Protein AF-A0AAD3DY69-F1 (afdb_monomer_lite)

Structure (mmCIF, N/CA/C/O backbone):
data_AF-A0AAD3DY69-F1
#
_entry.id   AF-A0AAD3DY69-F1
#
loop_
_atom_site.group_PDB
_atom_site.id
_atom_site.type_symbol
_atom_site.label_atom_id
_atom_site.label_alt_id
_atom_site.label_comp_id
_atom_site.label_asym_id
_atom_site.label_entity_id
_atom_site.label_seq_id
_atom_site.pdbx_PDB_ins_code
_atom_site.Cartn_x
_atom_site.Cartn_y
_atom_site.Cartn_z
_atom_site.occupancy
_atom_site.B_iso_or_equiv
_atom_site.auth_seq_id
_atom_site.auth_comp_id
_atom_site.auth_asym_id
_atom_site.auth_atom_id
_atom_site.pdbx_PDB_model_num
ATOM 1 N N . MET A 1 1 ? -30.593 -84.260 18.464 1.00 35.81 1 MET A N 1
ATOM 2 C CA . MET A 1 1 ? -29.288 -84.960 18.466 1.00 35.81 1 MET A CA 1
ATOM 3 C C . MET A 1 1 ? -28.330 -84.062 17.699 1.00 35.81 1 MET A C 1
ATOM 5 O O . MET A 1 1 ? -28.598 -83.814 16.538 1.00 35.81 1 MET A O 1
ATOM 9 N N . GLY A 1 2 ? -27.498 -83.266 18.375 1.00 33.53 2 GLY A N 1
ATOM 10 C CA . GLY A 1 2 ? -26.119 -83.643 18.728 1.00 33.53 2 GLY A CA 1
ATOM 11 C C . GLY A 1 2 ? -25.222 -83.465 17.492 1.00 33.53 2 GLY A C 1
ATOM 12 O O . GLY A 1 2 ? -25.506 -84.066 16.474 1.00 33.53 2 GLY A O 1
ATOM 13 N N . GLY A 1 3 ? -24.168 -82.663 17.446 1.00 29.53 3 GLY A N 1
ATOM 14 C CA . GLY A 1 3 ? -23.486 -81.840 18.426 1.00 29.53 3 GLY A CA 1
ATOM 15 C C . GLY A 1 3 ? -22.345 -81.088 17.722 1.00 29.53 3 GLY A C 1
ATOM 16 O O . GLY A 1 3 ? -22.053 -81.321 16.550 1.00 29.53 3 GLY A O 1
ATOM 17 N N . LEU A 1 4 ? -21.743 -80.177 18.481 1.00 25.83 4 LEU A N 1
ATOM 18 C CA . LEU A 1 4 ? -20.510 -79.423 18.249 1.00 25.83 4 LEU A CA 1
ATOM 19 C C . LEU A 1 4 ? -19.449 -80.086 17.342 1.00 25.83 4 LEU A C 1
ATOM 21 O O . LEU A 1 4 ? -19.020 -81.210 17.601 1.00 25.83 4 LEU A O 1
ATOM 25 N N . ARG A 1 5 ? -18.859 -79.279 16.449 1.00 30.98 5 ARG A N 1
ATOM 26 C CA . ARG A 1 5 ? -17.399 -79.221 16.257 1.00 30.98 5 ARG A CA 1
ATOM 27 C C . ARG A 1 5 ? -16.948 -77.760 16.193 1.00 30.98 5 ARG A C 1
ATOM 29 O O . ARG A 1 5 ? -17.244 -77.046 15.244 1.00 30.98 5 ARG A O 1
ATOM 36 N N . VAL A 1 6 ? -16.259 -77.342 17.251 1.00 27.34 6 VAL A N 1
ATOM 37 C CA . VAL A 1 6 ? -15.390 -76.160 17.319 1.00 27.34 6 VAL A CA 1
ATOM 38 C C . VAL A 1 6 ? -13.970 -76.607 16.958 1.00 27.34 6 VAL A C 1
ATOM 40 O O . VAL A 1 6 ? -13.622 -77.743 17.268 1.00 27.34 6 VAL A O 1
ATOM 43 N N . LEU A 1 7 ? -13.199 -75.707 16.335 1.00 25.38 7 LEU A N 1
ATOM 44 C CA . LEU A 1 7 ? -11.735 -75.479 16.370 1.00 25.38 7 LEU A CA 1
ATOM 45 C C . LEU A 1 7 ? -11.281 -75.056 14.956 1.00 25.38 7 LEU A C 1
ATOM 47 O O . LEU A 1 7 ? -11.525 -75.779 14.003 1.00 25.38 7 LEU A O 1
ATOM 51 N N . GLY A 1 8 ? -10.620 -73.926 14.723 1.00 25.73 8 GLY A N 1
ATOM 52 C CA . GLY A 1 8 ? -10.089 -72.931 15.639 1.00 25.73 8 GLY A CA 1
ATOM 53 C C . GLY A 1 8 ? -9.558 -71.712 14.874 1.00 25.73 8 GLY A C 1
ATOM 54 O O . GLY A 1 8 ? -9.221 -71.790 13.697 1.00 25.73 8 GLY A O 1
ATOM 55 N N . LEU A 1 9 ? -9.566 -70.600 15.607 1.00 24.78 9 LEU A N 1
ATOM 56 C CA . LEU A 1 9 ? -8.902 -69.311 15.418 1.00 24.78 9 LEU A CA 1
ATOM 57 C C . LEU A 1 9 ? -7.763 -69.225 14.385 1.00 24.78 9 LEU A C 1
ATOM 59 O O . LEU A 1 9 ? -6.792 -69.967 14.467 1.00 24.78 9 LEU A O 1
ATOM 63 N N . LEU A 1 10 ? -7.770 -68.134 13.613 1.00 28.38 10 LEU A N 1
ATOM 64 C CA . LEU A 1 10 ? -6.838 -67.028 13.865 1.00 28.38 10 LEU A CA 1
ATOM 65 C C . LEU A 1 10 ? -7.451 -65.706 13.390 1.00 28.38 10 LEU A C 1
ATOM 67 O O . LEU A 1 10 ? -7.751 -65.502 12.217 1.00 28.38 10 LEU A O 1
ATOM 71 N N . ALA A 1 11 ? -7.689 -64.839 14.368 1.00 27.69 11 ALA A N 1
ATOM 72 C CA . ALA A 1 11 ? -8.186 -63.490 14.204 1.00 27.69 11 ALA A CA 1
ATOM 73 C C . ALA A 1 11 ? -7.069 -62.574 13.690 1.00 27.69 11 ALA A C 1
ATOM 75 O O . ALA A 1 11 ? -5.993 -62.528 14.279 1.00 27.69 11 ALA A O 1
ATOM 76 N N . PHE A 1 12 ? -7.362 -61.779 12.664 1.00 32.38 12 PHE A N 1
ATOM 77 C CA . PHE A 1 12 ? -6.738 -60.471 12.491 1.00 32.38 12 PHE A CA 1
ATOM 78 C C . PHE A 1 12 ? -7.841 -59.431 12.646 1.00 32.38 12 PHE A C 1
ATOM 80 O O . PHE A 1 12 ? -8.596 -59.141 11.720 1.00 32.38 12 PHE A O 1
ATOM 87 N N . ALA A 1 13 ? -7.971 -58.913 13.866 1.00 33.91 13 ALA A N 1
ATOM 88 C CA . ALA A 1 13 ? -8.727 -57.703 14.120 1.00 33.91 13 ALA A CA 1
ATOM 89 C C . ALA A 1 13 ? -7.961 -56.547 13.467 1.00 33.91 13 ALA A C 1
ATOM 91 O O . ALA A 1 13 ? -6.988 -56.038 14.021 1.00 33.91 13 ALA A O 1
ATOM 92 N N . VAL A 1 14 ? -8.372 -56.157 12.262 1.00 39.88 14 VAL A N 1
ATOM 93 C CA . VAL A 1 14 ? -7.983 -54.868 11.697 1.00 39.88 14 VAL A CA 1
ATOM 94 C C . VAL A 1 14 ? -8.720 -53.820 12.518 1.00 39.88 14 VAL A C 1
ATOM 96 O O . VAL A 1 14 ? -9.924 -53.618 12.368 1.00 39.88 14 VAL A O 1
ATOM 99 N N . CYS A 1 15 ? -7.995 -53.211 13.453 1.00 33.62 15 CYS A N 1
ATOM 100 C CA . CYS A 1 15 ? -8.453 -52.044 14.183 1.00 33.62 15 CYS A CA 1
ATOM 101 C C . CYS A 1 15 ? -8.594 -50.907 13.164 1.00 33.62 15 CYS A C 1
ATOM 103 O O . CYS A 1 15 ? -7.620 -50.246 12.807 1.00 33.62 15 CYS A O 1
ATOM 105 N N . LEU A 1 16 ? -9.807 -50.731 12.637 1.00 39.56 16 LEU A N 1
ATOM 106 C CA . LEU A 1 16 ? -10.218 -49.534 11.915 1.00 39.56 16 LEU A CA 1
ATOM 107 C C . LEU A 1 16 ? -10.254 -48.383 12.926 1.00 39.56 16 LEU A C 1
ATOM 109 O O . LEU A 1 16 ? -11.315 -47.980 13.397 1.00 39.56 16 LEU A O 1
ATOM 113 N N . CYS A 1 17 ? -9.081 -47.860 13.283 1.00 36.62 17 CYS A N 1
ATOM 114 C CA . CYS A 1 17 ? -8.983 -46.522 13.836 1.00 36.62 17 CYS A CA 1
ATOM 115 C C . CYS A 1 17 ? -9.450 -45.579 12.728 1.00 36.62 17 CYS A C 1
ATOM 117 O O . CYS A 1 17 ? -8.693 -45.257 11.813 1.00 36.62 17 CYS A O 1
ATOM 119 N N . GLN A 1 18 ? -10.724 -45.191 12.777 1.00 45.25 18 GLN A N 1
ATOM 120 C CA . GLN A 1 18 ? -11.218 -44.045 12.035 1.00 45.25 18 GLN A CA 1
ATOM 121 C C . GLN A 1 18 ? -10.425 -42.837 12.523 1.00 45.25 18 GLN A C 1
ATOM 123 O O . GLN A 1 18 ? -10.727 -42.263 13.565 1.00 45.25 18 GLN A O 1
ATOM 128 N N . VAL A 1 19 ? -9.358 -42.496 11.804 1.00 45.25 19 VAL A N 1
ATOM 129 C CA . VAL A 1 19 ? -8.735 -41.187 11.931 1.00 45.25 19 VAL A CA 1
ATOM 130 C C . VAL A 1 19 ? -9.788 -40.217 11.403 1.00 45.25 19 VAL A C 1
ATOM 132 O O . VAL A 1 19 ? -10.143 -40.320 10.225 1.00 45.25 19 VAL A O 1
ATOM 135 N N . PRO A 1 20 ? -10.358 -39.326 12.233 1.00 46.31 20 PRO A N 1
ATOM 136 C CA . PRO A 1 20 ? -11.164 -38.251 11.698 1.00 46.31 20 PRO A CA 1
ATOM 137 C C . PRO A 1 20 ? -10.237 -37.448 10.790 1.00 46.31 20 PRO A C 1
ATOM 139 O O . PRO A 1 20 ? -9.282 -36.824 11.252 1.00 46.31 20 PRO A O 1
ATOM 142 N N . VAL A 1 21 ? -10.484 -37.513 9.483 1.00 45.94 21 VAL A N 1
ATOM 143 C CA . VAL A 1 21 ? -9.937 -36.536 8.552 1.00 45.94 21 VAL A CA 1
ATOM 144 C C . VAL A 1 21 ? -10.544 -35.217 9.001 1.00 45.94 21 VAL A C 1
ATOM 146 O O . VAL A 1 21 ? -11.714 -34.939 8.743 1.00 45.94 21 VAL A O 1
ATOM 149 N N . LEU A 1 22 ? -9.775 -34.445 9.767 1.00 41.28 22 LEU A N 1
ATOM 150 C CA . LEU A 1 22 ? -10.049 -33.041 9.999 1.00 41.28 22 LEU A CA 1
ATOM 151 C C . LEU A 1 22 ? -9.969 -32.378 8.628 1.00 41.28 22 LEU A C 1
ATOM 153 O O . LEU A 1 22 ? -8.905 -31.966 8.180 1.00 41.28 22 LEU A O 1
ATOM 157 N N . THR A 1 23 ? -11.100 -32.308 7.935 1.00 41.16 23 THR A N 1
ATOM 158 C CA . THR A 1 23 ? -11.302 -31.304 6.904 1.00 41.16 23 THR A CA 1
ATOM 159 C C . THR A 1 23 ? -11.299 -29.971 7.634 1.00 41.16 23 THR A C 1
ATOM 161 O O . THR A 1 23 ? -12.333 -29.509 8.117 1.00 41.16 23 THR A O 1
ATOM 164 N N . THR A 1 24 ? -10.120 -29.376 7.787 1.00 41.22 24 THR A N 1
ATOM 165 C CA . THR A 1 24 ? -9.999 -27.948 8.033 1.00 41.22 24 THR A CA 1
ATOM 166 C C . THR A 1 24 ? -10.660 -27.268 6.845 1.00 41.22 24 THR A C 1
ATOM 168 O O . THR A 1 24 ? -10.067 -27.109 5.782 1.00 41.22 24 THR A O 1
ATOM 171 N N . THR A 1 25 ? -11.928 -26.892 6.994 1.00 46.12 25 THR A N 1
ATOM 172 C CA . THR A 1 25 ? -12.506 -25.837 6.171 1.00 46.12 25 THR A CA 1
ATOM 173 C C . THR A 1 25 ? -11.675 -24.603 6.476 1.00 46.12 25 THR A C 1
ATOM 175 O O . THR A 1 25 ? -11.898 -23.946 7.493 1.00 46.12 25 THR A O 1
ATOM 178 N N . ALA A 1 26 ? -10.640 -24.357 5.671 1.00 59.53 26 ALA A N 1
ATOM 179 C CA . ALA A 1 26 ? -9.880 -23.127 5.745 1.00 59.53 26 ALA A CA 1
ATOM 180 C C . ALA A 1 26 ? -10.898 -21.999 5.582 1.00 59.53 26 ALA A C 1
ATOM 182 O O . ALA A 1 26 ? -11.530 -21.866 4.533 1.00 59.53 26 ALA A O 1
ATOM 183 N N . SER A 1 27 ? -11.149 -21.266 6.668 1.00 69.06 27 SER A N 1
ATOM 184 C CA . SER A 1 27 ? -12.003 -20.089 6.609 1.00 69.06 27 SER A CA 1
ATOM 185 C C . SER A 1 27 ? -11.403 -19.157 5.567 1.00 69.06 27 SER A C 1
ATOM 187 O O . SER A 1 27 ? -10.198 -18.902 5.603 1.00 69.06 27 SER A O 1
ATOM 189 N N . ALA A 1 28 ? -12.236 -18.670 4.648 1.00 79.50 28 ALA A N 1
ATOM 190 C CA . ALA A 1 28 ? -11.843 -17.683 3.654 1.00 79.50 28 ALA A CA 1
ATOM 191 C C . ALA A 1 28 ? -11.013 -16.566 4.318 1.00 79.50 28 ALA A C 1
ATOM 193 O O . ALA A 1 28 ? -11.466 -16.033 5.342 1.00 79.50 28 ALA A O 1
ATOM 194 N N . PRO A 1 29 ? -9.830 -16.206 3.779 1.00 85.88 29 PRO A N 1
ATOM 195 C CA . PRO A 1 29 ? -8.990 -15.179 4.376 1.00 85.88 29 PRO A CA 1
ATOM 196 C C . PRO A 1 29 ? -9.778 -13.881 4.551 1.00 85.88 29 PRO A C 1
ATOM 198 O O . PRO A 1 29 ? -10.462 -13.422 3.629 1.00 85.88 29 PRO A O 1
ATOM 201 N N . LYS A 1 30 ? -9.706 -13.304 5.752 1.00 90.50 30 LYS A N 1
ATOM 202 C CA 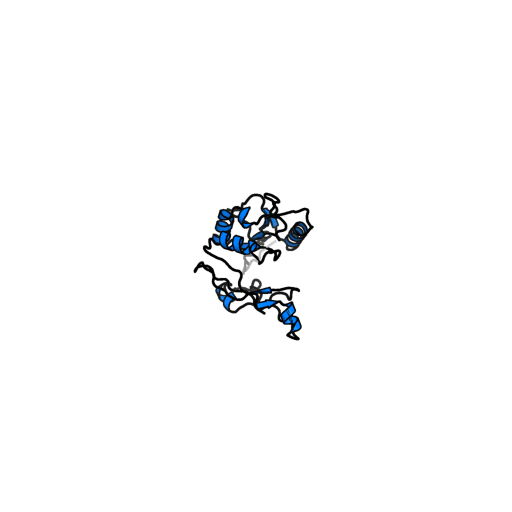. LYS A 1 30 ? -10.367 -12.038 6.064 1.00 90.50 30 LYS A CA 1
ATOM 203 C C . LYS A 1 30 ? -9.477 -10.895 5.607 1.00 90.50 30 LYS A C 1
ATOM 205 O O . LYS A 1 30 ? -8.327 -10.800 6.023 1.00 90.50 30 LYS A O 1
ATOM 210 N N . VAL A 1 31 ? -10.020 -10.002 4.799 1.00 92.75 31 VAL A N 1
ATOM 211 C CA . VAL A 1 31 ? -9.316 -8.825 4.293 1.00 92.75 31 VAL A CA 1
ATOM 212 C C . VAL A 1 31 ? -10.111 -7.587 4.662 1.00 92.75 31 VAL A C 1
ATOM 214 O O . VAL A 1 31 ? -11.337 -7.568 4.569 1.00 92.75 31 VAL A O 1
ATOM 217 N N . ALA A 1 32 ? -9.418 -6.552 5.112 1.00 93.31 32 ALA A N 1
ATOM 218 C CA . ALA A 1 32 ? -10.021 -5.261 5.376 1.00 93.31 32 ALA A CA 1
ATOM 219 C C . ALA A 1 32 ? -9.867 -4.368 4.144 1.00 93.31 32 ALA A C 1
ATOM 221 O O . ALA A 1 32 ? -8.757 -4.209 3.648 1.00 93.31 32 ALA A O 1
ATOM 222 N N . LEU A 1 33 ? -10.957 -3.778 3.656 1.00 92.69 33 LEU A N 1
ATOM 223 C CA . LEU A 1 33 ? -10.930 -2.794 2.573 1.00 92.69 33 LEU A CA 1
ATOM 224 C C . LEU A 1 33 ? -11.301 -1.427 3.141 1.00 92.69 33 LEU A C 1
ATOM 226 O O . LEU A 1 33 ? -12.382 -1.273 3.712 1.00 92.69 33 LEU A O 1
ATOM 230 N N . TYR A 1 34 ? -10.423 -0.437 2.985 1.00 89.88 34 TYR A N 1
ATOM 231 C CA . TYR A 1 34 ? -10.740 0.933 3.377 1.00 89.88 34 TYR A CA 1
ATOM 232 C C . TYR A 1 34 ? -11.914 1.464 2.547 1.00 89.88 34 TYR A C 1
ATOM 234 O O . TYR A 1 34 ? -11.904 1.398 1.316 1.00 89.88 34 TYR A O 1
ATOM 242 N N . SER A 1 35 ? -12.942 1.978 3.221 1.00 88.44 35 SER A N 1
ATOM 243 C CA . SER A 1 35 ? -14.208 2.367 2.584 1.00 88.44 35 SER A CA 1
ATOM 244 C C . SER A 1 35 ? -14.837 3.618 3.199 1.00 88.44 35 SER A C 1
ATOM 246 O O . SER A 1 35 ? -16.052 3.783 3.144 1.00 88.44 35 SER A O 1
ATOM 248 N N . SER A 1 36 ? -14.038 4.475 3.836 1.00 85.94 36 SER A N 1
ATOM 249 C CA . SER A 1 36 ? -14.535 5.698 4.467 1.00 85.94 36 SER A CA 1
ATOM 250 C C . SER A 1 36 ? -14.337 6.911 3.557 1.00 85.94 36 SER A C 1
ATOM 252 O O . SER A 1 36 ? -13.226 7.195 3.122 1.00 85.94 36 SER A O 1
ATOM 254 N N . GLU A 1 37 ? -15.410 7.661 3.308 1.00 85.25 37 GLU A N 1
ATOM 255 C CA . GLU A 1 37 ? -15.360 8.983 2.655 1.00 85.25 37 GLU A CA 1
ATOM 256 C C . GLU A 1 37 ? -14.989 10.100 3.646 1.00 85.25 37 GLU A C 1
ATOM 258 O O . GLU A 1 37 ? -14.897 11.282 3.293 1.00 85.25 37 GLU A O 1
ATOM 263 N N . ALA A 1 38 ? -14.781 9.749 4.921 1.00 79.81 38 ALA A N 1
ATOM 264 C CA . ALA A 1 38 ? -14.449 10.715 5.950 1.00 79.81 38 ALA A CA 1
ATOM 265 C C . ALA A 1 38 ? -13.193 11.503 5.567 1.00 79.81 38 ALA A C 1
ATOM 267 O O . ALA A 1 38 ? -12.212 10.970 5.048 1.00 79.81 38 ALA A O 1
ATOM 268 N N . ARG A 1 39 ? -13.227 12.806 5.866 1.00 81.50 39 ARG A N 1
ATOM 269 C CA . ARG A 1 39 ? -12.113 13.732 5.616 1.00 81.50 39 ARG A CA 1
ATOM 270 C C . ARG A 1 39 ? -11.689 13.800 4.140 1.00 81.50 39 ARG A C 1
ATOM 272 O O . ARG A 1 39 ? -10.580 14.238 3.871 1.00 81.50 39 ARG A O 1
ATOM 279 N N . ASN A 1 40 ? -12.576 13.441 3.202 1.00 84.38 40 ASN A N 1
ATOM 280 C CA . ASN A 1 40 ? -12.385 13.638 1.762 1.00 84.38 40 ASN A CA 1
ATOM 281 C C . ASN A 1 40 ? -11.145 12.915 1.198 1.00 84.38 40 ASN A C 1
ATOM 283 O O . ASN A 1 40 ? -10.444 13.451 0.337 1.00 84.38 40 ASN A O 1
ATOM 287 N N . VAL A 1 41 ? -10.839 11.723 1.722 1.00 84.31 41 VAL A N 1
ATOM 288 C CA . VAL A 1 41 ? -9.775 10.851 1.187 1.00 84.31 41 VAL A CA 1
ATOM 289 C C . VAL A 1 41 ? -10.286 9.982 0.033 1.00 84.31 41 VAL A C 1
ATOM 291 O O . VAL A 1 41 ? -9.550 9.687 -0.907 1.00 84.31 41 VAL A O 1
ATOM 294 N N . LEU A 1 42 ? -11.571 9.626 0.085 1.00 86.75 42 LEU A N 1
ATOM 295 C CA . LEU A 1 42 ? -12.293 8.912 -0.954 1.00 86.75 42 LEU A CA 1
ATOM 296 C C . LEU A 1 42 ? -13.587 9.636 -1.300 1.00 86.75 42 LEU A C 1
ATOM 298 O O . LEU A 1 42 ? -14.252 10.183 -0.422 1.00 86.75 42 LEU A O 1
ATOM 302 N N . ASP A 1 43 ? -13.930 9.558 -2.576 1.00 87.56 43 ASP A N 1
ATOM 303 C CA . ASP A 1 43 ? -15.245 9.838 -3.130 1.00 87.56 43 ASP A CA 1
ATOM 304 C C . ASP A 1 43 ? -15.761 8.529 -3.745 1.00 87.56 43 ASP A C 1
ATOM 306 O O . ASP A 1 43 ? -15.309 8.095 -4.806 1.00 87.56 43 ASP A O 1
ATOM 310 N N . LEU A 1 44 ? -16.668 7.845 -3.047 1.00 86.19 44 LEU A N 1
ATOM 311 C CA . LEU A 1 44 ? -17.232 6.567 -3.490 1.00 86.19 44 LEU A CA 1
ATOM 312 C C . LEU A 1 44 ? -18.294 6.745 -4.586 1.00 86.19 44 LEU A C 1
ATOM 314 O O . LEU A 1 44 ? -18.810 5.747 -5.092 1.00 86.19 44 LEU A O 1
ATOM 318 N N . GLN A 1 45 ? -18.645 7.989 -4.924 1.00 87.44 45 GLN A N 1
ATOM 319 C CA . GLN A 1 45 ? -19.597 8.338 -5.979 1.00 87.44 45 GLN A CA 1
ATOM 320 C C . GLN A 1 45 ? -18.902 8.763 -7.279 1.00 87.44 45 GLN A C 1
ATOM 322 O O . GLN A 1 45 ? -19.546 8.779 -8.328 1.00 87.44 45 GLN A O 1
ATOM 327 N N . TRP A 1 46 ? -17.609 9.098 -7.226 1.00 86.56 46 TRP A N 1
ATOM 328 C CA . TRP A 1 46 ? -16.824 9.526 -8.386 1.00 86.56 46 TRP A CA 1
ATOM 329 C C . TRP A 1 46 ? -16.837 8.495 -9.522 1.00 86.56 46 TRP A C 1
ATOM 331 O O . TRP A 1 46 ? -17.021 8.843 -10.689 1.00 86.56 46 TRP A O 1
ATOM 341 N N . ASP A 1 47 ? -16.642 7.220 -9.185 1.00 86.31 47 ASP A N 1
ATOM 342 C CA . ASP A 1 47 ? -16.694 6.101 -10.119 1.00 86.31 47 ASP A CA 1
ATOM 343 C C . ASP A 1 47 ? -17.103 4.787 -9.428 1.00 86.31 47 ASP A C 1
ATOM 345 O O . ASP A 1 47 ? -17.409 4.737 -8.238 1.00 86.31 47 ASP A O 1
ATOM 349 N N . ASN A 1 48 ? -17.100 3.692 -10.195 1.00 88.56 48 ASN A N 1
ATOM 350 C CA . ASN A 1 48 ? -17.390 2.349 -9.686 1.00 88.56 48 ASN A CA 1
ATOM 351 C C . ASN A 1 48 ? -16.125 1.593 -9.228 1.00 88.56 48 ASN A C 1
ATOM 353 O O . ASN A 1 48 ? -16.171 0.374 -9.054 1.00 88.56 48 ASN A O 1
ATOM 357 N N . GLY A 1 49 ? -14.971 2.257 -9.107 1.00 87.94 49 GLY A N 1
ATOM 358 C CA . GLY A 1 49 ? -13.672 1.629 -8.861 1.00 87.94 49 GLY A CA 1
ATOM 359 C C . GLY A 1 49 ? -13.647 0.846 -7.552 1.00 87.94 49 GLY A C 1
ATOM 360 O O . GLY A 1 49 ? -13.319 -0.341 -7.545 1.00 87.94 49 GLY A O 1
ATOM 361 N N . HIS A 1 50 ? -14.097 1.475 -6.464 1.00 89.88 50 HIS A N 1
ATOM 362 C CA . HIS A 1 50 ? -14.189 0.841 -5.144 1.00 89.88 50 HIS A CA 1
ATOM 363 C C . HIS A 1 50 ? -15.116 -0.383 -5.142 1.00 89.88 50 HIS A C 1
ATOM 365 O O . HIS A 1 50 ? -14.737 -1.461 -4.689 1.00 89.88 50 HIS A O 1
ATOM 371 N N . GLN A 1 51 ? -16.306 -0.253 -5.732 1.00 90.88 51 GLN A N 1
ATOM 372 C CA . GLN A 1 51 ? -17.303 -1.332 -5.776 1.00 90.88 51 GLN A CA 1
ATOM 373 C C . GLN A 1 51 ? -16.852 -2.494 -6.671 1.00 90.88 51 GLN A C 1
ATOM 375 O O . GLN A 1 51 ? -17.137 -3.658 -6.385 1.00 90.88 51 GLN A O 1
ATOM 380 N N . ASN A 1 52 ? -16.148 -2.196 -7.766 1.00 92.69 52 ASN A N 1
ATOM 381 C CA . ASN A 1 52 ? -15.556 -3.217 -8.621 1.00 92.69 52 ASN A CA 1
ATOM 382 C C . ASN A 1 52 ? -14.425 -3.956 -7.897 1.00 92.69 52 ASN A C 1
ATOM 384 O O . ASN A 1 52 ? -14.348 -5.176 -8.026 1.00 92.69 52 ASN A O 1
ATOM 388 N N . LEU A 1 53 ? -13.603 -3.254 -7.110 1.00 92.06 53 LEU A N 1
ATOM 389 C CA . LEU A 1 53 ? -12.571 -3.867 -6.276 1.00 92.06 53 LEU A CA 1
ATOM 390 C C . LEU A 1 53 ? -13.178 -4.779 -5.199 1.00 92.06 53 LEU A C 1
ATOM 392 O O . LEU A 1 53 ? -12.763 -5.931 -5.093 1.00 92.06 53 LEU A O 1
ATOM 396 N N . ASP A 1 54 ? -14.193 -4.316 -4.458 1.00 93.00 54 ASP A N 1
ATOM 397 C CA . ASP A 1 54 ? -14.925 -5.147 -3.484 1.00 93.00 54 ASP A CA 1
ATOM 398 C C . ASP A 1 54 ? -15.460 -6.426 -4.152 1.00 93.00 54 ASP A C 1
ATOM 400 O O . ASP A 1 54 ? -15.200 -7.539 -3.685 1.00 93.00 54 ASP A O 1
ATOM 404 N N . ARG A 1 55 ? -16.118 -6.291 -5.312 1.00 93.88 55 ARG A N 1
ATOM 405 C CA . ARG A 1 55 ? -16.656 -7.434 -6.062 1.00 93.88 55 ARG A CA 1
ATOM 406 C C . ARG A 1 55 ? -15.564 -8.421 -6.476 1.00 93.88 55 ARG A C 1
ATOM 408 O O . ARG A 1 55 ? -15.755 -9.622 -6.304 1.00 93.88 55 ARG A O 1
ATOM 415 N N . GLN A 1 56 ? -14.443 -7.936 -7.010 1.00 93.69 56 GLN A N 1
ATOM 416 C CA . GLN A 1 56 ? -13.334 -8.786 -7.453 1.00 93.69 56 GLN A CA 1
ATOM 417 C C . GLN A 1 56 ? -12.700 -9.542 -6.282 1.00 93.69 56 GLN A C 1
ATOM 419 O O . GLN A 1 56 ? -12.497 -10.749 -6.368 1.00 93.69 56 GLN A O 1
ATOM 424 N N . LEU A 1 57 ? -12.466 -8.873 -5.153 1.00 93.25 57 LEU A N 1
ATOM 425 C CA . LEU A 1 57 ? -11.912 -9.510 -3.958 1.00 93.25 57 LEU A CA 1
ATOM 426 C C . LEU A 1 57 ? -12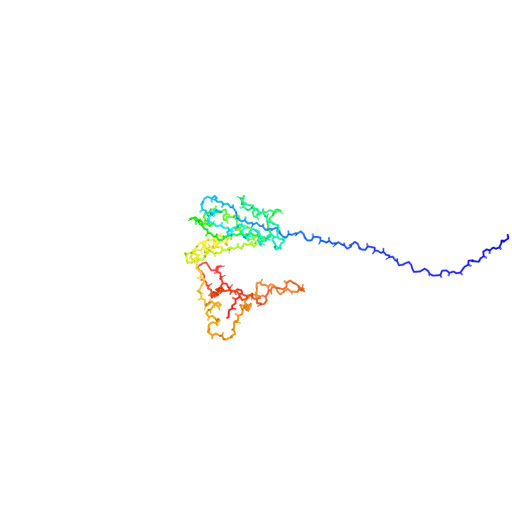.847 -10.600 -3.405 1.00 93.25 57 LEU A C 1
ATOM 428 O O . LEU A 1 57 ? -12.387 -11.680 -3.038 1.00 93.25 57 LEU A O 1
ATOM 432 N N . ARG A 1 58 ? -14.168 -10.377 -3.416 1.00 93.44 58 ARG A N 1
ATOM 433 C CA . ARG A 1 58 ? -15.147 -11.421 -3.053 1.00 93.44 58 ARG A CA 1
ATOM 434 C C . ARG A 1 58 ? -15.166 -12.579 -4.045 1.00 93.44 58 ARG A C 1
ATOM 436 O O . ARG A 1 58 ? -15.307 -13.725 -3.631 1.00 93.44 58 ARG A O 1
ATOM 443 N N . GLN A 1 59 ? -15.021 -12.303 -5.342 1.00 93.50 59 GLN A N 1
ATOM 444 C CA . GLN A 1 59 ? -14.937 -13.337 -6.382 1.00 93.50 59 GLN A CA 1
ATOM 445 C C . GLN A 1 59 ? -13.692 -14.220 -6.231 1.00 93.50 59 GLN A C 1
ATOM 447 O O . GLN A 1 59 ? -13.744 -15.392 -6.593 1.00 93.50 59 GLN A O 1
ATOM 452 N N . LEU A 1 60 ? -12.618 -13.696 -5.635 1.00 90.50 60 LEU A N 1
ATOM 453 C CA . LEU A 1 60 ? -11.437 -14.470 -5.236 1.00 90.50 60 LEU A CA 1
ATOM 454 C C . LEU A 1 60 ? -11.664 -15.327 -3.975 1.00 90.50 60 LEU A C 1
ATOM 456 O O . LEU A 1 60 ? -10.749 -16.010 -3.526 1.00 90.50 60 LEU A O 1
ATOM 460 N N . GLY A 1 61 ? -12.866 -15.302 -3.391 1.00 91.50 61 GLY A N 1
ATOM 461 C CA . GLY A 1 61 ? -13.200 -16.063 -2.190 1.00 91.50 61 GLY A CA 1
ATOM 462 C C . GLY A 1 61 ? -12.711 -15.422 -0.891 1.00 91.50 61 GLY A C 1
ATOM 463 O O . GLY A 1 61 ? -12.620 -16.117 0.116 1.00 91.50 61 GLY A O 1
ATOM 464 N N . LEU A 1 62 ? -12.394 -14.121 -0.887 1.00 92.38 62 LEU A N 1
ATOM 465 C CA . LEU A 1 62 ? -11.979 -13.395 0.316 1.00 92.38 62 LEU A CA 1
ATOM 466 C C . LEU A 1 62 ? -13.192 -12.893 1.109 1.00 92.38 62 LEU A C 1
ATOM 468 O O . LEU A 1 62 ? -14.182 -12.417 0.545 1.00 92.38 62 LEU A O 1
ATOM 472 N N . THR A 1 63 ? -13.089 -12.931 2.438 1.00 91.62 63 THR A N 1
ATOM 473 C CA . THR A 1 63 ? -14.091 -12.327 3.324 1.00 91.62 63 THR A CA 1
ATOM 474 C C . THR A 1 63 ? -13.725 -10.872 3.577 1.00 91.62 63 THR A C 1
ATOM 476 O O . THR A 1 63 ? -12.758 -10.588 4.280 1.00 91.62 63 THR A O 1
ATOM 479 N N . LEU A 1 64 ? -14.501 -9.938 3.029 1.00 89.75 64 LEU A N 1
ATOM 480 C CA . LEU A 1 64 ? -14.239 -8.511 3.208 1.00 89.75 64 LEU A CA 1
ATOM 481 C C . LEU A 1 64 ? -14.903 -7.943 4.459 1.00 89.75 64 LEU A C 1
ATOM 483 O O . LEU A 1 64 ? -16.120 -8.047 4.629 1.00 89.75 64 LEU A O 1
ATOM 487 N N . ALA A 1 65 ? -14.100 -7.268 5.275 1.00 87.00 65 ALA A N 1
ATOM 488 C CA . ALA A 1 65 ? -14.551 -6.343 6.302 1.00 87.00 65 ALA A CA 1
ATOM 489 C C . ALA A 1 65 ? -14.346 -4.904 5.813 1.00 87.00 65 ALA A C 1
ATOM 491 O O . ALA A 1 65 ? -13.281 -4.561 5.296 1.00 87.00 65 ALA A O 1
ATOM 492 N N . ALA A 1 66 ? -15.352 -4.053 5.993 1.00 79.94 66 ALA A N 1
ATOM 493 C CA . ALA A 1 66 ? -15.177 -2.622 5.794 1.00 79.94 66 ALA A CA 1
ATOM 494 C C . ALA A 1 66 ? -14.248 -2.084 6.892 1.00 79.94 66 ALA A C 1
ATOM 496 O O . ALA A 1 66 ? -14.547 -2.216 8.080 1.00 79.94 66 ALA A O 1
ATOM 497 N N . ALA A 1 67 ? -13.119 -1.493 6.509 1.00 75.81 67 ALA A N 1
ATOM 498 C CA . ALA A 1 67 ? -12.283 -0.736 7.431 1.00 75.81 67 ALA A CA 1
ATOM 499 C C . ALA A 1 67 ? -12.830 0.690 7.519 1.00 75.81 67 ALA A C 1
ATOM 501 O O . ALA A 1 67 ? -12.357 1.599 6.838 1.00 75.81 67 ALA A O 1
ATOM 502 N N . THR A 1 68 ? -13.879 0.861 8.321 1.00 66.25 68 THR A N 1
ATOM 503 C CA . THR A 1 68 ? -14.382 2.184 8.722 1.00 66.25 68 THR A CA 1
ATOM 504 C C . THR A 1 68 ? -13.812 2.637 10.062 1.00 66.25 68 THR A C 1
ATOM 506 O O . THR A 1 68 ? -13.744 3.839 10.300 1.00 66.25 68 THR A O 1
ATOM 509 N N . ASP A 1 69 ? -13.379 1.689 10.900 1.00 55.53 69 ASP A N 1
ATOM 510 C CA . ASP A 1 69 ? -13.205 1.909 12.341 1.00 55.53 69 ASP A CA 1
ATOM 511 C C . ASP A 1 69 ? -11.759 1.804 12.833 1.00 55.53 69 ASP A C 1
ATOM 513 O O . ASP A 1 69 ? -11.574 1.694 14.039 1.00 55.53 69 ASP A O 1
ATOM 517 N N . ASP A 1 70 ? -10.750 1.828 11.950 1.00 61.56 70 ASP A N 1
ATOM 518 C CA . ASP A 1 70 ? -9.339 1.705 12.353 1.00 61.56 70 ASP A CA 1
ATOM 519 C C . ASP A 1 70 ? -9.176 0.538 13.356 1.00 61.56 70 ASP A C 1
ATOM 521 O O . ASP A 1 70 ? -8.887 0.729 14.524 1.00 61.56 70 ASP A O 1
ATOM 525 N N . ARG A 1 71 ? -9.540 -0.691 12.971 1.00 75.50 71 ARG A N 1
ATOM 526 C CA . ARG A 1 71 ? -9.294 -1.885 13.805 1.00 75.50 71 ARG A CA 1
ATOM 527 C C . ARG A 1 71 ? -8.505 -2.890 13.001 1.00 75.50 71 ARG A C 1
ATOM 529 O O . ARG A 1 71 ? -9.037 -3.877 12.496 1.00 75.50 71 ARG A O 1
ATOM 536 N N . LEU A 1 72 ? -7.229 -2.581 12.839 1.00 86.94 72 LEU A N 1
ATOM 537 C CA . LEU A 1 72 ? -6.264 -3.428 12.147 1.00 86.94 72 LEU A CA 1
ATOM 538 C C . LEU A 1 72 ? -5.578 -4.395 13.116 1.00 86.94 72 LEU A C 1
ATOM 540 O O . LEU A 1 72 ? -4.993 -5.381 12.688 1.00 86.94 72 LEU A O 1
ATOM 544 N N . THR A 1 73 ? -5.678 -4.153 14.424 1.00 83.31 73 THR A N 1
ATOM 545 C CA . THR A 1 73 ? -5.019 -4.955 15.464 1.00 83.31 73 THR A CA 1
ATOM 546 C C . THR A 1 73 ? -6.008 -5.746 16.332 1.00 83.31 73 THR A C 1
ATOM 548 O O . THR A 1 73 ? -7.199 -5.438 16.408 1.00 83.31 73 THR A O 1
ATOM 551 N N . GLY A 1 74 ? -5.510 -6.788 17.010 1.00 83.56 74 GLY A N 1
ATOM 552 C CA . GLY A 1 74 ? -6.285 -7.631 17.929 1.00 83.56 74 GLY A CA 1
ATOM 553 C C . GLY A 1 74 ? -6.617 -9.024 17.381 1.00 83.56 74 GLY A C 1
ATOM 554 O O . GLY A 1 74 ? -6.116 -9.431 16.339 1.00 83.56 74 GLY A O 1
ATOM 555 N N . LEU A 1 75 ? -7.455 -9.769 18.112 1.00 79.94 75 LEU A N 1
ATOM 556 C CA . LEU A 1 75 ? -7.792 -11.171 17.800 1.00 79.94 75 LEU A CA 1
ATOM 557 C C . LEU A 1 75 ? -8.528 -11.346 16.462 1.00 79.94 75 LEU A C 1
ATOM 559 O O . LEU A 1 75 ? -8.417 -12.398 15.843 1.00 79.94 75 LEU A O 1
ATOM 563 N N . ASP A 1 76 ? -9.233 -10.306 16.014 1.00 83.81 76 ASP A N 1
ATOM 564 C CA . ASP A 1 76 ? -9.994 -10.293 14.761 1.00 83.81 76 ASP A CA 1
ATOM 565 C C . ASP A 1 76 ? -9.285 -9.515 13.638 1.00 83.81 76 ASP A C 1
ATOM 567 O O . ASP A 1 76 ? -9.942 -9.092 12.673 1.00 83.81 76 ASP A O 1
ATOM 571 N N . ALA A 1 77 ? -7.970 -9.288 13.771 1.00 87.69 77 ALA A N 1
ATOM 572 C CA . ALA A 1 77 ? -7.164 -8.582 12.781 1.00 87.69 77 ALA A CA 1
ATOM 573 C C . ALA A 1 77 ? -7.282 -9.246 11.394 1.00 87.69 77 ALA A C 1
ATOM 575 O O . ALA A 1 77 ? -7.288 -10.478 11.288 1.00 87.69 77 ALA A O 1
ATOM 576 N N . PRO A 1 78 ? -7.411 -8.456 10.316 1.00 91.62 78 PRO A N 1
ATOM 577 C CA . PRO A 1 78 ? -7.453 -9.000 8.967 1.00 91.62 78 PRO A CA 1
ATOM 578 C C . PRO A 1 78 ? -6.085 -9.583 8.575 1.00 91.62 78 PRO A C 1
ATOM 580 O O . PRO A 1 78 ? -5.049 -9.170 9.085 1.00 91.62 78 PRO A O 1
ATOM 583 N N . SER A 1 79 ? -6.072 -10.519 7.627 1.00 90.12 79 SER A N 1
ATOM 584 C CA . SER A 1 79 ? -4.840 -11.055 7.032 1.00 90.12 79 SER A CA 1
ATOM 585 C C . SER A 1 79 ? -4.141 -10.033 6.131 1.00 90.12 79 SER A C 1
ATOM 587 O O . SER A 1 79 ? -2.924 -10.069 5.969 1.00 90.12 79 SER A O 1
ATOM 589 N N . ALA A 1 80 ? -4.915 -9.132 5.524 1.00 92.50 80 ALA A N 1
ATOM 590 C CA . ALA A 1 80 ? -4.409 -8.023 4.732 1.00 92.50 80 ALA A CA 1
ATOM 591 C C . ALA A 1 80 ? -5.326 -6.805 4.864 1.00 92.50 80 ALA A C 1
ATOM 593 O O . ALA A 1 80 ? -6.543 -6.934 5.022 1.00 92.50 80 ALA A O 1
ATOM 594 N N . TYR A 1 81 ? -4.737 -5.622 4.748 1.00 93.25 81 TYR A N 1
ATOM 595 C CA . TYR A 1 81 ? -5.442 -4.353 4.702 1.00 93.25 81 TYR A CA 1
ATOM 596 C C . TYR A 1 81 ? -5.230 -3.697 3.339 1.00 93.25 81 TYR A C 1
ATOM 598 O O . TYR A 1 81 ? -4.096 -3.473 2.927 1.00 93.25 81 TYR A O 1
ATOM 606 N N . ILE A 1 82 ? -6.315 -3.418 2.627 1.00 93.06 82 ILE A N 1
ATOM 607 C CA . ILE A 1 82 ? -6.303 -2.876 1.272 1.00 93.06 82 ILE A CA 1
ATOM 608 C C . ILE A 1 82 ? -6.751 -1.420 1.305 1.00 93.06 82 ILE A C 1
ATOM 610 O O . ILE A 1 82 ? -7.848 -1.092 1.767 1.00 93.06 82 ILE A O 1
ATOM 614 N N . ILE A 1 83 ? -5.904 -0.564 0.751 1.00 90.44 83 ILE A N 1
ATOM 615 C CA . ILE A 1 83 ? -6.147 0.854 0.535 1.00 90.44 83 ILE A CA 1
ATOM 616 C C . ILE A 1 83 ? -6.392 1.047 -0.967 1.00 90.44 83 ILE A C 1
ATOM 618 O O . ILE A 1 83 ? -5.489 0.781 -1.765 1.00 90.44 83 ILE A O 1
ATOM 622 N N . PRO A 1 84 ? -7.608 1.441 -1.377 1.00 90.06 84 PRO A N 1
ATOM 623 C CA . PRO A 1 84 ? -7.938 1.632 -2.782 1.00 90.06 84 PRO A CA 1
ATOM 624 C C . PRO A 1 84 ? -7.251 2.878 -3.359 1.00 90.06 84 PRO A C 1
ATOM 626 O O . PRO A 1 84 ? -6.676 3.688 -2.633 1.00 90.06 84 PRO A O 1
ATOM 629 N N . ALA A 1 85 ? -7.347 3.033 -4.681 1.00 87.44 85 ALA A N 1
ATOM 630 C CA . ALA A 1 85 ? -6.846 4.210 -5.377 1.00 87.44 85 ALA A CA 1
ATOM 631 C C . ALA A 1 85 ? -7.506 5.477 -4.833 1.00 87.44 85 ALA A C 1
ATOM 633 O O . ALA A 1 85 ? -8.731 5.600 -4.823 1.00 87.44 85 ALA A O 1
ATOM 634 N N . GLN A 1 86 ? -6.676 6.415 -4.378 1.00 84.25 86 GLN A N 1
ATOM 635 C CA . GLN A 1 86 ? -7.155 7.679 -3.849 1.00 84.25 86 GLN A CA 1
ATOM 636 C C . GLN A 1 86 ? -7.764 8.523 -4.971 1.00 84.25 86 GLN A C 1
ATOM 638 O O . GLN A 1 86 ? -7.114 8.801 -5.978 1.00 84.25 86 GLN A O 1
ATOM 643 N N . ASN A 1 87 ? -8.990 8.985 -4.756 1.00 85.81 87 ASN A N 1
ATOM 644 C CA . ASN A 1 87 ? -9.691 9.918 -5.638 1.00 85.81 87 ASN A CA 1
ATOM 645 C C . ASN A 1 87 ? -10.207 11.171 -4.898 1.00 85.81 87 ASN A C 1
ATOM 647 O O . ASN A 1 87 ? -10.749 12.077 -5.527 1.00 85.81 87 ASN A O 1
ATOM 651 N N . GLY A 1 88 ? -9.998 11.256 -3.578 1.00 84.25 88 GLY A N 1
ATOM 652 C CA . GLY A 1 88 ? -10.269 12.441 -2.770 1.00 84.25 88 GLY A CA 1
ATOM 653 C C . GLY A 1 88 ? -9.115 13.454 -2.735 1.00 84.25 88 GLY A C 1
ATOM 654 O O . GLY A 1 88 ? -8.039 13.254 -3.307 1.00 84.25 88 GLY A O 1
ATOM 655 N N . ARG A 1 89 ? -9.342 14.572 -2.034 1.00 83.81 89 ARG A N 1
ATOM 656 C CA . ARG A 1 89 ? -8.382 15.689 -1.907 1.00 83.81 89 ARG A CA 1
ATOM 657 C C . ARG A 1 89 ? -7.331 15.493 -0.816 1.00 83.81 89 ARG A C 1
ATOM 659 O O . ARG A 1 89 ? -6.291 16.144 -0.868 1.00 83.81 89 ARG A O 1
ATOM 666 N N . SER A 1 90 ? -7.619 14.672 0.187 1.00 85.69 90 SER A N 1
ATOM 667 C CA . SER A 1 90 ? -6.727 14.429 1.325 1.00 85.69 90 SER A CA 1
ATOM 668 C C . SER A 1 90 ? -5.973 13.115 1.158 1.00 85.69 90 SER A C 1
ATOM 670 O O . SER A 1 90 ? -6.482 12.202 0.518 1.00 85.69 90 SER A O 1
ATOM 672 N N . PHE A 1 91 ? -4.772 13.015 1.737 1.00 85.62 91 PHE A N 1
ATOM 673 C CA . PHE A 1 91 ? -3.961 11.795 1.696 1.00 85.62 91 PHE A CA 1
ATOM 674 C C . PHE A 1 91 ? -4.289 10.843 2.841 1.00 85.62 91 PHE A C 1
ATOM 676 O O . PHE A 1 91 ? -4.494 11.288 3.972 1.00 85.62 91 PHE A O 1
ATOM 683 N N . TYR A 1 92 ? -4.231 9.533 2.579 1.00 86.50 92 TYR A N 1
ATOM 684 C CA . TYR A 1 92 ? -4.411 8.499 3.606 1.00 86.50 92 TYR A CA 1
ATOM 685 C C . TYR A 1 92 ? -3.493 8.678 4.819 1.00 86.50 92 TYR A C 1
ATOM 687 O O . TYR A 1 92 ? -3.938 8.495 5.949 1.00 86.50 92 TYR A O 1
ATOM 695 N N . SER A 1 93 ? -2.247 9.106 4.592 1.00 83.00 93 SER A N 1
ATOM 696 C CA . SER A 1 93 ? -1.255 9.402 5.637 1.00 83.00 93 SER A CA 1
ATOM 697 C C . SER A 1 93 ? -1.726 10.455 6.647 1.00 83.00 93 SER A C 1
ATOM 699 O O . SER A 1 93 ? -1.284 10.456 7.792 1.00 83.00 93 SER A O 1
ATOM 701 N N . THR A 1 94 ? -2.628 11.349 6.235 1.00 81.94 94 THR A N 1
ATOM 702 C CA . THR A 1 94 ? -3.142 12.454 7.062 1.00 81.94 94 THR A CA 1
ATOM 703 C C . THR A 1 94 ? -4.494 12.155 7.703 1.00 81.94 94 THR A C 1
ATOM 705 O O . THR A 1 94 ? -4.894 12.821 8.661 1.00 81.94 94 THR A O 1
ATOM 708 N N . THR A 1 95 ? -5.229 11.178 7.172 1.00 80.81 95 THR A N 1
ATOM 709 C CA . THR A 1 95 ? -6.601 10.887 7.596 1.00 80.81 95 THR A CA 1
ATOM 710 C C . THR A 1 95 ? -6.707 9.634 8.448 1.00 80.81 95 THR A C 1
ATOM 712 O O . THR A 1 95 ? -7.576 9.601 9.318 1.00 80.81 95 THR A O 1
ATOM 715 N N . GLN A 1 96 ? -5.849 8.636 8.220 1.00 84.00 96 GLN A N 1
ATOM 716 C CA . GLN A 1 96 ? -5.844 7.385 8.974 1.00 84.00 96 GLN A CA 1
ATOM 717 C C . GLN A 1 96 ? -5.054 7.499 10.279 1.00 84.00 96 GLN A C 1
ATOM 719 O O . GLN A 1 96 ? -4.134 8.311 10.415 1.00 84.00 96 GLN A O 1
ATOM 724 N N . ASN A 1 97 ? -5.385 6.634 11.238 1.00 88.44 97 ASN A N 1
ATOM 725 C CA . ASN A 1 97 ? -4.578 6.439 12.433 1.00 88.44 97 ASN A CA 1
ATOM 726 C C . ASN A 1 97 ? -3.270 5.702 12.088 1.00 88.44 97 ASN A C 1
ATOM 728 O O . ASN A 1 97 ? -3.166 4.480 12.200 1.00 88.44 97 ASN A O 1
ATOM 732 N N . MET A 1 98 ? -2.245 6.451 11.673 1.00 89.62 98 MET A N 1
ATOM 733 C CA . MET A 1 98 ? -0.968 5.861 11.255 1.00 89.62 98 MET A CA 1
ATOM 734 C C . MET A 1 98 ? -0.232 5.118 12.378 1.00 89.62 98 MET A C 1
ATOM 736 O O . MET A 1 98 ? 0.560 4.228 12.079 1.00 89.62 98 MET A O 1
ATOM 740 N N . LEU A 1 99 ? -0.517 5.409 13.655 1.00 90.56 99 LEU A N 1
ATOM 741 C CA . LEU A 1 99 ? 0.033 4.636 14.776 1.00 90.56 99 LEU A CA 1
ATOM 742 C C . LEU A 1 99 ? -0.485 3.198 14.767 1.00 90.56 99 LEU A C 1
ATOM 744 O O . LEU A 1 99 ? 0.264 2.259 15.024 1.00 90.56 99 LEU A O 1
ATOM 748 N N . GLU A 1 100 ? -1.758 3.017 14.437 1.00 90.62 100 GLU A N 1
ATOM 749 C CA . GLU A 1 100 ? -2.350 1.693 14.347 1.00 90.62 100 GLU A CA 1
ATOM 750 C C . GLU A 1 100 ? -1.909 0.941 13.099 1.00 90.62 100 GLU A C 1
ATOM 752 O O . GLU A 1 100 ? -1.555 -0.233 13.196 1.00 90.62 100 GLU A O 1
ATOM 757 N N . VAL A 1 101 ? -1.862 1.618 11.947 1.00 92.06 101 VAL A N 1
ATOM 758 C CA . VAL A 1 101 ? -1.291 1.038 10.724 1.00 92.06 101 VAL A CA 1
ATOM 759 C C . VAL A 1 101 ? 0.141 0.574 10.993 1.00 92.06 101 VAL A C 1
ATOM 761 O O . VAL A 1 101 ? 0.498 -0.552 10.652 1.00 92.06 101 VAL A O 1
ATOM 764 N N . SER A 1 102 ? 0.945 1.403 11.662 1.00 92.94 102 SER A N 1
ATOM 765 C CA . SER A 1 102 ? 2.320 1.059 12.017 1.00 92.94 102 SER A CA 1
ATOM 766 C C . SER A 1 102 ? 2.403 -0.124 12.978 1.00 92.94 102 SER A C 1
ATOM 768 O O . SER A 1 102 ? 3.202 -1.039 12.765 1.00 92.94 102 SER A O 1
ATOM 770 N N . SER A 1 103 ? 1.536 -0.172 13.994 1.00 92.44 103 SER A N 1
ATOM 771 C CA . SER A 1 103 ? 1.457 -1.315 14.907 1.00 92.44 103 SER A CA 1
ATOM 772 C C . SER A 1 103 ? 1.049 -2.603 14.190 1.00 92.44 103 SER A C 1
ATOM 774 O O . SER A 1 103 ? 1.577 -3.665 14.510 1.00 92.44 103 SER A O 1
ATOM 776 N N . TYR A 1 104 ? 0.123 -2.524 13.232 1.00 92.75 104 TYR A N 1
ATOM 777 C CA . TYR A 1 104 ? -0.323 -3.666 12.439 1.00 92.75 104 TYR A CA 1
ATOM 778 C C . TYR A 1 104 ? 0.800 -4.199 11.543 1.00 92.75 104 TYR A C 1
ATOM 780 O O . TYR A 1 104 ? 1.088 -5.394 11.567 1.00 92.75 104 TYR A O 1
ATOM 788 N N . VAL A 1 105 ? 1.501 -3.315 10.826 1.00 92.62 105 VAL A N 1
ATOM 789 C CA . VAL A 1 105 ? 2.654 -3.689 9.990 1.00 92.62 105 VAL A CA 1
ATOM 790 C C . VAL A 1 105 ? 3.786 -4.273 10.839 1.00 92.62 105 VAL A C 1
ATOM 792 O O . VAL A 1 105 ? 4.346 -5.311 10.494 1.00 92.62 105 VAL A O 1
ATOM 795 N N . SER A 1 106 ? 4.078 -3.672 11.995 1.00 90.56 106 SER A N 1
ATOM 796 C CA . SER A 1 106 ? 5.110 -4.160 12.923 1.00 90.56 106 SER A CA 1
ATOM 797 C C . SER A 1 106 ? 4.795 -5.545 13.498 1.00 90.56 106 SER A C 1
ATOM 799 O O . SER A 1 106 ? 5.708 -6.289 13.848 1.00 90.56 106 SER A O 1
ATOM 801 N N . ALA A 1 107 ? 3.513 -5.915 13.574 1.00 90.31 107 ALA A N 1
ATOM 802 C CA . ALA A 1 107 ? 3.063 -7.248 13.970 1.00 90.31 107 ALA A CA 1
ATOM 803 C C . ALA A 1 107 ? 3.100 -8.279 12.818 1.00 90.31 107 ALA A C 1
ATOM 805 O O . ALA A 1 107 ? 2.687 -9.421 13.011 1.00 90.31 107 ALA A O 1
ATOM 806 N N . GLY A 1 108 ? 3.591 -7.896 11.632 1.00 87.88 108 GLY A N 1
ATOM 807 C CA . GLY A 1 108 ? 3.643 -8.741 10.435 1.00 87.88 108 GLY A CA 1
ATOM 808 C C . GLY A 1 108 ? 2.423 -8.613 9.519 1.00 87.88 108 GLY A C 1
ATOM 809 O O . GLY A 1 108 ? 2.263 -9.419 8.604 1.00 87.88 108 GLY A O 1
ATOM 810 N N . GLY A 1 109 ? 1.557 -7.625 9.754 1.00 90.38 109 GLY A N 1
ATOM 811 C CA . GLY A 1 109 ? 0.396 -7.351 8.917 1.00 90.38 109 GLY A CA 1
ATOM 812 C C . GLY A 1 109 ? 0.777 -6.861 7.518 1.00 90.38 109 GLY A C 1
ATOM 813 O O . GLY A 1 109 ? 1.682 -6.043 7.349 1.00 90.38 109 GLY A O 1
ATOM 814 N N . LEU A 1 110 ? 0.050 -7.333 6.503 1.00 91.19 110 LEU A N 1
ATOM 815 C CA . LEU A 1 110 ? 0.223 -6.902 5.116 1.00 91.19 110 LEU A CA 1
ATOM 816 C C . LEU A 1 110 ? -0.695 -5.716 4.799 1.00 91.19 110 LEU A C 1
ATOM 818 O O . LEU A 1 110 ? -1.909 -5.805 4.997 1.00 91.19 110 LEU A O 1
ATOM 822 N N . VAL A 1 111 ? -0.127 -4.641 4.249 1.00 91.94 111 VAL A N 1
ATOM 823 C CA . VAL A 1 111 ? -0.875 -3.507 3.686 1.00 91.94 111 VAL A CA 1
ATOM 824 C C . VAL A 1 111 ? -0.652 -3.455 2.177 1.00 91.94 111 VAL A C 1
ATOM 826 O O . VAL A 1 111 ? 0.486 -3.444 1.713 1.00 91.94 111 VAL A O 1
ATOM 829 N N . ILE A 1 112 ? -1.739 -3.418 1.412 1.00 90.75 112 ILE A N 1
ATOM 830 C CA . ILE A 1 112 ? -1.740 -3.317 -0.048 1.00 90.75 112 ILE A CA 1
ATOM 831 C C . ILE A 1 112 ? -2.302 -1.948 -0.410 1.00 90.75 112 ILE A C 1
ATOM 833 O O . ILE A 1 112 ? -3.447 -1.644 -0.086 1.00 90.75 112 ILE A O 1
ATOM 837 N N . ILE A 1 113 ? -1.507 -1.131 -1.094 1.00 88.38 113 ILE A N 1
ATOM 838 C CA . ILE A 1 113 ? -1.909 0.205 -1.538 1.00 88.38 1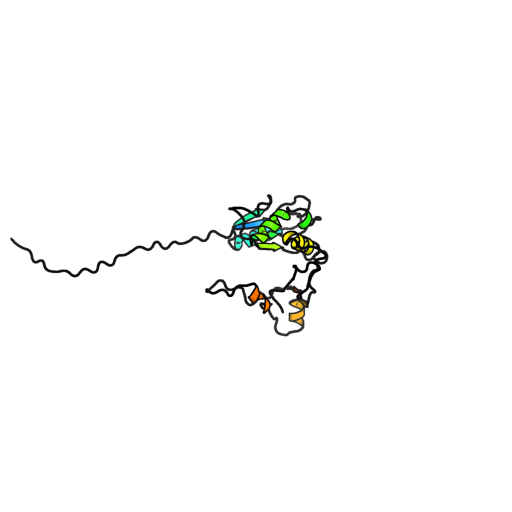13 ILE A CA 1
ATOM 839 C C . ILE A 1 113 ? -2.068 0.166 -3.049 1.00 88.38 113 ILE A C 1
ATOM 841 O O . ILE A 1 113 ? -1.119 -0.140 -3.771 1.00 88.38 113 ILE A O 1
ATOM 845 N N . LEU A 1 114 ? -3.263 0.486 -3.527 1.00 86.62 114 LEU A N 1
ATOM 846 C CA . LEU A 1 114 ? -3.497 0.740 -4.937 1.00 86.62 114 LEU A CA 1
ATOM 847 C C . LEU A 1 114 ? -3.203 2.220 -5.181 1.00 86.62 114 LEU A C 1
ATOM 849 O O . LEU A 1 114 ? -3.961 3.082 -4.758 1.00 86.62 114 LEU A O 1
ATOM 853 N N . ASP A 1 115 ? -2.071 2.527 -5.806 1.00 75.25 115 ASP A N 1
ATOM 854 C CA . ASP A 1 115 ? -1.692 3.907 -6.113 1.00 75.25 115 ASP A CA 1
ATOM 855 C C . ASP A 1 115 ? -2.354 4.364 -7.425 1.00 75.25 115 ASP A C 1
ATOM 857 O O . ASP A 1 115 ? -2.306 3.662 -8.436 1.00 75.25 115 ASP A O 1
ATOM 861 N N . ALA A 1 116 ? -2.947 5.560 -7.424 1.00 62.47 116 ALA A N 1
ATOM 862 C CA . ALA A 1 116 ? -3.488 6.203 -8.622 1.00 62.47 116 ALA A CA 1
ATOM 863 C C . ALA A 1 116 ? -2.392 6.839 -9.507 1.00 62.47 116 ALA A C 1
ATOM 865 O O . ALA A 1 116 ? -2.692 7.406 -10.558 1.00 62.47 116 ALA A O 1
ATOM 866 N N . THR A 1 117 ? -1.113 6.760 -9.117 1.00 57.41 117 THR A N 1
ATOM 867 C CA . THR A 1 117 ? 0.044 7.390 -9.786 1.00 57.41 117 THR A CA 1
ATOM 868 C C . THR A 1 117 ? -0.071 8.912 -9.943 1.00 57.41 117 THR A C 1
ATOM 870 O O . THR A 1 117 ? 0.562 9.510 -10.813 1.00 57.41 117 THR A O 1
ATOM 873 N N . SER A 1 118 ? -0.855 9.575 -9.092 1.00 54.31 118 SER A N 1
ATOM 874 C CA . SER A 1 118 ? -0.968 11.035 -9.079 1.00 54.31 118 SER A CA 1
ATOM 875 C C . SER A 1 118 ? 0.110 11.674 -8.195 1.00 54.31 118 SER A C 1
ATOM 877 O O . SER A 1 118 ? 0.333 11.229 -7.070 1.00 54.31 118 SER A O 1
ATOM 879 N N . GLY A 1 119 ? 0.746 12.751 -8.670 1.00 58.28 119 GLY A N 1
ATOM 880 C CA . GLY A 1 119 ? 1.611 13.610 -7.844 1.00 58.28 119 GLY A CA 1
ATOM 881 C C . GLY A 1 119 ? 2.961 12.997 -7.451 1.00 58.28 119 GLY A C 1
ATOM 882 O O . GLY A 1 119 ? 3.332 13.038 -6.280 1.00 58.28 119 GLY A O 1
ATOM 883 N N . ASP A 1 120 ? 3.680 12.395 -8.407 1.00 65.44 120 ASP A N 1
ATOM 884 C CA . ASP A 1 120 ? 5.018 11.796 -8.215 1.00 65.44 120 ASP A CA 1
ATOM 885 C C . ASP A 1 120 ? 5.103 10.773 -7.062 1.00 65.44 120 ASP A C 1
ATOM 887 O O . ASP A 1 120 ? 6.163 10.555 -6.465 1.00 65.44 120 ASP A O 1
ATOM 891 N N . GLY A 1 121 ? 3.961 10.156 -6.733 1.00 76.50 121 GLY A N 1
ATOM 892 C CA . GLY A 1 121 ? 3.813 9.174 -5.662 1.00 76.50 121 GLY A CA 1
ATOM 893 C C . GLY A 1 121 ? 3.981 9.741 -4.251 1.00 76.50 121 GLY A C 1
ATOM 894 O O . GLY A 1 121 ? 4.218 8.972 -3.323 1.00 76.50 121 GLY A O 1
ATOM 895 N N . GLN A 1 122 ? 3.868 11.062 -4.057 1.00 78.88 122 GLN A N 1
ATOM 896 C CA . GLN A 1 122 ? 4.010 11.701 -2.743 1.00 78.88 122 GLN A CA 1
ATOM 897 C C . GLN A 1 122 ? 3.105 11.072 -1.674 1.00 78.88 122 GLN A C 1
ATOM 899 O O . GLN A 1 122 ? 3.586 10.773 -0.583 1.00 78.88 122 GLN A O 1
ATOM 904 N N . ALA A 1 123 ? 1.834 10.820 -1.995 1.00 80.94 123 ALA A N 1
ATOM 905 C CA . ALA A 1 123 ? 0.883 10.208 -1.067 1.00 80.94 123 ALA A CA 1
ATOM 906 C C . ALA A 1 123 ? 1.364 8.827 -0.589 1.00 80.94 123 ALA A C 1
ATOM 908 O O . ALA A 1 123 ? 1.394 8.548 0.610 1.00 80.94 123 ALA A O 1
ATOM 909 N N . THR A 1 124 ? 1.822 7.993 -1.526 1.00 84.56 124 THR A N 1
ATOM 910 C CA . THR A 1 124 ? 2.400 6.674 -1.242 1.00 84.56 124 THR A CA 1
ATOM 911 C C . THR A 1 124 ? 3.660 6.798 -0.390 1.00 84.56 124 THR A C 1
ATOM 913 O O . THR A 1 124 ? 3.818 6.060 0.580 1.00 84.56 124 THR A O 1
ATOM 916 N N . ARG A 1 125 ? 4.532 7.770 -0.693 1.00 84.12 125 ARG A N 1
ATOM 917 C CA . ARG A 1 125 ? 5.754 8.030 0.079 1.00 84.12 125 ARG A CA 1
ATOM 918 C C . ARG A 1 125 ? 5.474 8.360 1.538 1.00 84.12 125 ARG A C 1
ATOM 920 O O . ARG A 1 125 ? 6.050 7.743 2.429 1.00 84.12 125 ARG A O 1
ATOM 927 N N . GLU A 1 126 ? 4.590 9.321 1.773 1.00 85.50 126 GLU A N 1
ATOM 928 C CA . GLU A 1 126 ? 4.232 9.766 3.120 1.00 85.50 126 GLU A CA 1
ATOM 929 C C . GLU A 1 126 ? 3.539 8.659 3.913 1.00 85.50 126 GLU A C 1
ATOM 931 O O . GLU A 1 126 ? 3.813 8.486 5.103 1.00 85.50 126 GLU A O 1
ATOM 936 N N . PHE A 1 127 ? 2.677 7.880 3.255 1.00 88.81 127 PHE A N 1
ATOM 937 C CA . PHE A 1 127 ? 2.009 6.750 3.883 1.00 88.81 127 PHE A CA 1
ATOM 938 C C . PHE A 1 127 ? 3.006 5.670 4.309 1.00 88.81 127 PHE A C 1
ATOM 940 O O . PHE A 1 127 ? 3.006 5.273 5.472 1.00 88.81 127 PHE A O 1
ATOM 947 N N . VAL A 1 128 ? 3.877 5.219 3.398 1.00 88.62 128 VAL A N 1
ATOM 948 C CA . VAL A 1 128 ? 4.864 4.162 3.674 1.00 88.62 128 VAL A CA 1
ATOM 949 C C . VAL A 1 128 ? 5.837 4.600 4.764 1.00 88.62 128 VAL A C 1
ATOM 951 O O . VAL A 1 128 ? 6.068 3.844 5.707 1.00 88.62 128 VAL A O 1
ATOM 954 N N . ALA A 1 129 ? 6.354 5.830 4.685 1.00 88.31 129 ALA A N 1
ATOM 955 C CA . ALA A 1 129 ? 7.244 6.367 5.707 1.00 88.31 129 ALA A CA 1
ATOM 956 C C . ALA A 1 129 ? 6.566 6.399 7.086 1.00 88.31 129 ALA A C 1
ATOM 958 O O . ALA A 1 129 ? 7.156 5.958 8.070 1.00 88.31 129 ALA A O 1
ATOM 959 N N . SER A 1 130 ? 5.304 6.836 7.149 1.00 89.75 130 SER A N 1
ATOM 960 C CA . SER A 1 130 ? 4.539 6.887 8.402 1.00 89.75 130 SER A CA 1
ATOM 961 C C . SER A 1 130 ? 4.217 5.493 8.950 1.00 89.75 130 SER A C 1
ATOM 963 O O . SER A 1 130 ? 4.357 5.260 10.147 1.00 89.75 130 SER A O 1
ATOM 965 N N . ALA A 1 131 ? 3.826 4.547 8.091 1.00 91.31 131 ALA A N 1
ATOM 966 C CA . ALA A 1 131 ? 3.516 3.173 8.486 1.00 91.31 131 ALA A CA 1
ATOM 967 C C . ALA A 1 131 ? 4.754 2.431 9.019 1.00 91.31 131 ALA A C 1
ATOM 969 O O . ALA A 1 131 ? 4.663 1.694 9.997 1.00 91.31 131 ALA A O 1
ATOM 970 N N . LEU A 1 132 ? 5.925 2.648 8.415 1.00 90.19 132 LEU A N 1
ATOM 971 C CA . LEU A 1 132 ? 7.174 1.989 8.814 1.00 90.19 132 LEU A CA 1
ATOM 972 C C . LEU A 1 132 ? 7.973 2.769 9.871 1.00 90.19 132 LEU A C 1
ATOM 974 O O . LEU A 1 132 ? 9.003 2.286 10.339 1.00 90.19 132 LEU A O 1
ATOM 978 N N . GLY A 1 133 ? 7.516 3.962 10.266 1.00 88.12 133 GLY A N 1
ATOM 979 C CA . GLY A 1 133 ? 8.216 4.810 11.235 1.00 88.12 133 GLY A CA 1
ATOM 980 C C . GLY A 1 133 ? 9.575 5.309 10.729 1.00 88.12 133 GLY A C 1
ATOM 981 O O . GLY A 1 133 ? 10.527 5.439 11.511 1.00 88.12 133 GLY A O 1
ATOM 982 N N . TYR A 1 134 ? 9.684 5.541 9.420 1.00 88.56 134 TYR A N 1
ATOM 983 C CA . TYR A 1 134 ? 10.871 6.117 8.796 1.00 88.56 134 TYR A CA 1
ATOM 984 C C . TYR A 1 134 ? 10.920 7.631 8.988 1.00 88.56 134 TYR A C 1
ATOM 986 O O . TYR A 1 134 ? 9.898 8.315 9.028 1.00 88.56 134 TYR A O 1
ATOM 994 N N . THR A 1 135 ? 12.138 8.147 9.107 1.00 85.06 135 THR A N 1
ATOM 995 C CA . THR A 1 135 ? 12.432 9.567 9.324 1.00 85.06 135 THR A CA 1
ATOM 996 C C . THR A 1 135 ? 13.181 10.176 8.135 1.00 85.06 135 THR A C 1
ATOM 998 O O . THR A 1 135 ? 13.687 9.468 7.271 1.00 85.06 135 THR A O 1
ATOM 1001 N N . GLY A 1 136 ? 13.249 11.505 8.059 1.00 83.12 136 GLY A N 1
ATOM 1002 C CA . GLY A 1 136 ? 13.934 12.192 6.958 1.00 83.12 136 GLY A CA 1
ATOM 1003 C C . GLY A 1 136 ? 13.211 12.076 5.609 1.00 83.12 136 GLY A C 1
ATOM 1004 O O . GLY A 1 136 ? 12.067 11.626 5.518 1.00 83.12 136 GLY A O 1
ATOM 1005 N N . ASN A 1 137 ? 13.864 12.536 4.543 1.00 80.00 137 ASN A N 1
ATOM 1006 C CA . ASN A 1 137 ? 13.288 12.555 3.207 1.00 80.00 137 ASN A CA 1
ATOM 1007 C C . ASN A 1 137 ? 13.264 11.153 2.589 1.00 80.00 137 ASN A C 1
ATOM 1009 O O . ASN A 1 137 ? 14.295 10.566 2.240 1.00 80.00 137 ASN A O 1
ATOM 1013 N N . TRP A 1 138 ? 12.052 10.644 2.384 1.00 77.19 138 TRP A N 1
ATOM 1014 C CA . TRP A 1 138 ? 11.806 9.428 1.622 1.00 77.19 138 TRP A CA 1
ATOM 1015 C C . TRP A 1 138 ? 11.525 9.778 0.158 1.00 77.19 138 TRP A C 1
ATOM 1017 O O . TRP A 1 138 ? 10.800 10.727 -0.147 1.00 77.19 138 TRP A O 1
ATOM 1027 N N . LYS A 1 139 ? 12.097 9.009 -0.767 1.00 77.75 139 LYS A N 1
ATOM 1028 C CA . LYS A 1 139 ? 11.940 9.203 -2.216 1.00 77.75 139 LYS A CA 1
ATOM 1029 C C . LYS A 1 139 ? 11.520 7.893 -2.856 1.00 77.75 139 LYS A C 1
ATOM 1031 O O . LYS A 1 139 ? 11.915 6.838 -2.384 1.00 77.75 139 LYS A O 1
ATOM 1036 N N . LEU A 1 140 ? 10.756 7.952 -3.942 1.00 77.25 140 LEU A N 1
ATOM 1037 C CA . LEU A 1 140 ? 10.569 6.762 -4.762 1.00 77.25 140 LEU A CA 1
ATOM 1038 C C . LEU A 1 140 ? 11.852 6.519 -5.546 1.00 77.25 140 LEU A C 1
ATOM 1040 O O . LEU A 1 140 ? 12.495 7.466 -6.005 1.00 77.25 140 LEU A O 1
ATOM 1044 N N . CYS A 1 141 ? 12.208 5.251 -5.681 1.00 83.12 141 CYS A N 1
ATOM 1045 C CA . CYS A 1 141 ? 13.314 4.845 -6.524 1.00 83.12 141 CYS A CA 1
ATOM 1046 C C . CYS A 1 141 ? 13.025 5.183 -7.995 1.00 83.12 141 CYS A C 1
ATOM 1048 O O . CYS A 1 141 ? 11.872 5.339 -8.406 1.00 83.12 141 CYS A O 1
ATOM 1050 N N . GLU A 1 142 ? 14.075 5.345 -8.793 1.00 83.69 142 GLU A N 1
ATOM 1051 C CA . GLU A 1 142 ? 13.932 5.768 -10.182 1.00 83.69 142 GLU A CA 1
ATOM 1052 C C . GLU A 1 142 ? 13.311 4.656 -11.021 1.00 83.69 142 GLU A C 1
ATOM 1054 O O . GLU A 1 142 ? 13.620 3.471 -10.871 1.00 83.69 142 GLU A O 1
ATOM 1059 N N . ARG A 1 143 ? 12.445 5.048 -11.955 1.00 81.75 143 ARG A N 1
ATOM 1060 C CA . ARG A 1 143 ? 11.819 4.120 -12.895 1.00 81.75 143 ARG A CA 1
ATOM 1061 C C . ARG A 1 143 ? 12.869 3.622 -13.885 1.00 81.75 143 ARG A C 1
ATOM 1063 O O . ARG A 1 143 ? 13.393 4.403 -14.674 1.00 81.75 143 ARG A O 1
ATOM 1070 N N . THR A 1 144 ? 13.139 2.322 -13.880 1.00 77.56 144 THR A N 1
ATOM 1071 C CA . THR A 1 144 ? 14.111 1.688 -14.787 1.00 77.56 144 THR A CA 1
ATOM 1072 C C . THR A 1 144 ? 13.494 1.312 -16.126 1.00 77.56 144 THR A C 1
ATOM 1074 O O . THR A 1 144 ? 14.182 1.273 -17.146 1.00 77.56 144 THR A O 1
ATOM 1077 N N . GLY A 1 145 ? 12.184 1.075 -16.158 1.00 72.62 145 GLY A N 1
ATOM 1078 C CA . GLY A 1 145 ? 11.499 0.691 -17.378 1.00 72.62 145 GLY A CA 1
ATOM 1079 C C . GLY A 1 145 ? 10.004 0.500 -17.198 1.00 72.62 145 GLY A C 1
ATOM 1080 O O . GLY A 1 145 ? 9.452 0.605 -16.100 1.00 72.62 145 GLY A O 1
ATOM 1081 N N . THR A 1 146 ? 9.356 0.222 -18.325 1.00 75.00 146 THR A N 1
ATOM 1082 C CA . THR A 1 146 ? 7.976 -0.250 -18.361 1.00 75.00 146 THR A CA 1
ATOM 1083 C C . THR A 1 146 ? 7.871 -1.491 -19.236 1.00 75.00 146 THR A C 1
ATOM 1085 O O . THR A 1 146 ? 8.637 -1.627 -20.198 1.00 75.00 146 THR A O 1
ATOM 1088 N N . SER A 1 147 ? 6.909 -2.374 -18.948 1.00 72.88 147 SER A N 1
ATOM 1089 C CA . SER A 1 147 ? 6.633 -3.545 -19.799 1.00 72.88 147 SER A CA 1
ATOM 1090 C C . SER A 1 147 ? 6.322 -3.133 -21.242 1.00 72.88 147 SER A C 1
ATOM 1092 O O . SER A 1 147 ? 6.751 -3.795 -22.184 1.00 72.88 147 SER A O 1
ATOM 1094 N N . GLU A 1 148 ? 5.676 -1.981 -21.441 1.00 74.56 148 GLU A N 1
ATOM 1095 C CA . GLU A 1 148 ? 5.425 -1.408 -22.765 1.00 74.56 148 GLU A CA 1
ATOM 1096 C C . GLU A 1 148 ? 6.724 -1.056 -23.512 1.00 74.56 148 GLU A C 1
ATOM 1098 O O . GLU A 1 148 ? 6.899 -1.421 -24.678 1.00 74.56 148 GLU A O 1
ATOM 1103 N N . ARG A 1 149 ? 7.666 -0.368 -22.850 1.00 70.50 149 ARG A N 1
ATOM 1104 C CA . ARG A 1 149 ? 8.960 -0.012 -23.452 1.00 70.50 149 ARG A CA 1
ATOM 1105 C C . ARG A 1 149 ? 9.795 -1.258 -23.740 1.00 70.50 149 ARG A C 1
ATOM 1107 O O . ARG A 1 149 ? 10.403 -1.332 -24.807 1.00 70.50 149 ARG A O 1
ATOM 1114 N N . ALA A 1 150 ? 9.788 -2.233 -22.832 1.00 71.12 150 ALA A N 1
ATOM 1115 C CA . ALA A 1 150 ? 10.442 -3.520 -23.036 1.00 71.12 150 ALA A CA 1
ATOM 1116 C C . ALA A 1 150 ? 9.866 -4.234 -24.270 1.00 71.12 150 ALA A C 1
ATOM 1118 O O . ALA A 1 150 ? 10.613 -4.572 -25.181 1.00 71.12 150 ALA A O 1
ATOM 1119 N N . ARG A 1 151 ? 8.535 -4.332 -24.382 1.00 73.31 151 ARG A N 1
ATOM 1120 C CA . ARG A 1 151 ? 7.837 -4.950 -25.523 1.00 73.31 151 ARG A CA 1
ATOM 1121 C C . ARG A 1 151 ? 8.154 -4.289 -26.869 1.00 73.31 151 ARG A C 1
ATOM 1123 O O . ARG A 1 151 ? 8.205 -4.969 -27.890 1.00 73.31 151 ARG A O 1
ATOM 1130 N N . ARG A 1 152 ? 8.382 -2.970 -26.896 1.00 73.56 152 ARG A N 1
ATOM 1131 C CA . ARG A 1 152 ? 8.790 -2.250 -28.119 1.00 73.56 152 ARG A CA 1
ATOM 1132 C C . ARG A 1 152 ? 10.237 -2.539 -28.528 1.00 73.56 152 ARG A C 1
ATOM 1134 O O . ARG A 1 152 ? 10.537 -2.531 -29.718 1.00 73.56 152 ARG A O 1
ATOM 1141 N N . LEU A 1 153 ? 11.131 -2.752 -27.562 1.00 73.12 153 LEU A N 1
ATOM 1142 C CA . LEU A 1 153 ? 12.570 -2.914 -27.800 1.00 73.12 153 LEU A CA 1
ATOM 1143 C C . LEU A 1 153 ? 12.991 -4.380 -27.971 1.00 73.12 153 LEU A C 1
ATOM 1145 O O . LEU A 1 153 ? 13.947 -4.657 -28.694 1.00 73.12 153 LEU A O 1
ATOM 1149 N N . SER A 1 154 ? 12.277 -5.328 -27.361 1.00 63.88 154 SER A N 1
ATOM 1150 C CA . SER A 1 154 ? 12.525 -6.762 -27.495 1.00 63.88 154 SER A CA 1
ATOM 1151 C C . SER A 1 154 ? 11.352 -7.465 -28.180 1.00 63.88 154 SER A C 1
ATOM 1153 O O . SER A 1 154 ? 10.214 -7.407 -27.732 1.00 63.88 154 SER A O 1
ATOM 1155 N N . ARG A 1 155 ? 11.636 -8.238 -29.242 1.00 57.53 155 ARG A N 1
ATOM 1156 C CA . ARG A 1 155 ? 10.636 -9.083 -29.940 1.00 57.53 155 ARG A CA 1
ATOM 1157 C C . ARG A 1 155 ? 10.015 -10.184 -29.062 1.00 57.53 155 ARG A C 1
ATOM 1159 O O . ARG A 1 155 ? 9.121 -10.892 -29.511 1.00 57.53 155 ARG A O 1
ATOM 1166 N N . ARG A 1 156 ? 10.507 -10.357 -27.835 1.00 58.84 156 ARG A N 1
ATOM 1167 C CA . ARG A 1 156 ? 9.909 -11.187 -26.789 1.00 58.84 156 ARG A CA 1
ATOM 1168 C C . ARG A 1 156 ? 9.577 -10.252 -25.629 1.00 58.84 156 ARG A C 1
ATOM 1170 O O . ARG A 1 156 ? 10.505 -9.659 -25.077 1.00 58.84 156 ARG A O 1
ATOM 1177 N N . SER A 1 157 ? 8.297 -10.102 -25.285 1.00 57.00 157 SER A N 1
ATOM 1178 C CA . SER A 1 157 ? 7.921 -9.548 -23.980 1.00 57.00 157 SER A CA 1
ATOM 1179 C C . SER A 1 157 ? 8.580 -10.418 -22.916 1.00 57.00 157 SER A C 1
ATOM 1181 O O . SER A 1 157 ? 8.394 -11.636 -22.930 1.00 57.00 157 SER A O 1
ATOM 1183 N N . ARG A 1 158 ? 9.374 -9.825 -22.029 1.00 67.44 158 ARG A N 1
ATOM 1184 C CA . ARG A 1 158 ? 9.777 -10.502 -20.799 1.00 67.44 158 ARG A CA 1
ATOM 1185 C C . ARG A 1 158 ? 8.776 -10.096 -19.732 1.00 67.44 158 ARG A C 1
ATOM 1187 O O . ARG A 1 158 ? 8.652 -8.914 -19.425 1.00 67.44 158 ARG A O 1
ATOM 1194 N N . ALA A 1 159 ? 8.020 -11.074 -19.249 1.00 77.12 159 ALA A N 1
ATOM 1195 C CA . ALA A 1 159 ? 7.278 -10.929 -18.009 1.00 77.12 159 ALA A CA 1
ATOM 1196 C C . ALA A 1 159 ? 8.266 -10.569 -16.884 1.00 77.12 159 ALA A C 1
ATOM 1198 O O . ALA A 1 159 ? 9.393 -11.075 -16.924 1.00 77.12 159 ALA A O 1
ATOM 1199 N N . PRO A 1 160 ? 7.894 -9.721 -15.907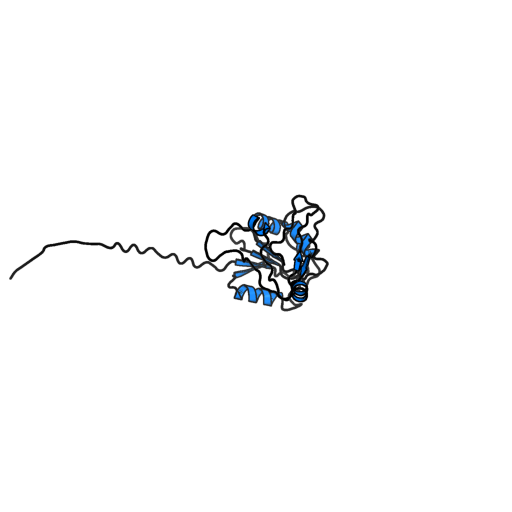 1.00 83.25 160 PRO A N 1
ATOM 1200 C CA . PRO A 1 160 ? 8.782 -9.438 -14.791 1.00 83.25 160 PRO A CA 1
ATOM 1201 C C . PRO A 1 160 ? 9.147 -10.724 -14.066 1.00 83.25 160 PRO A C 1
ATOM 1203 O O . PRO A 1 160 ? 8.272 -11.522 -13.726 1.00 83.25 160 PRO A O 1
ATOM 1206 N N . MET A 1 161 ? 10.439 -10.905 -13.837 1.00 84.75 161 MET A N 1
ATOM 1207 C CA . MET A 1 161 ? 10.995 -12.068 -13.162 1.00 84.75 161 MET A CA 1
ATOM 1208 C C . MET A 1 161 ? 11.384 -11.702 -11.741 1.00 84.75 161 MET A C 1
ATOM 1210 O O . MET A 1 161 ? 11.753 -10.559 -11.465 1.00 84.75 161 MET A O 1
ATOM 1214 N N . LEU A 1 162 ? 11.285 -12.675 -10.845 1.00 86.12 162 LEU A N 1
ATOM 1215 C CA . LEU A 1 162 ? 11.688 -12.520 -9.460 1.00 86.12 162 LEU A CA 1
ATOM 1216 C C . LEU A 1 162 ? 13.176 -12.134 -9.384 1.00 86.12 162 LEU A C 1
ATOM 1218 O O . LEU A 1 162 ? 14.017 -12.755 -10.037 1.00 86.12 162 LEU A O 1
ATOM 1222 N N . SER A 1 163 ? 13.502 -11.088 -8.624 1.00 85.69 163 SER A N 1
ATOM 1223 C CA . SER A 1 163 ? 14.875 -10.605 -8.477 1.00 85.69 163 SER A CA 1
ATOM 1224 C C . SER A 1 163 ? 15.695 -11.547 -7.593 1.00 85.69 163 SER A C 1
ATOM 1226 O O . SER A 1 163 ? 15.161 -12.192 -6.692 1.00 85.69 163 SER A O 1
ATOM 1228 N N . GLU A 1 164 ? 17.014 -11.599 -7.795 1.00 83.31 164 GLU A N 1
ATOM 1229 C CA . GLU A 1 164 ? 17.905 -12.409 -6.946 1.00 83.31 164 GLU A CA 1
ATOM 1230 C C . GLU A 1 164 ? 17.838 -11.988 -5.468 1.00 83.31 164 GLU A C 1
ATOM 1232 O O . GLU A 1 164 ? 17.971 -12.815 -4.569 1.00 83.31 164 GLU A O 1
ATOM 1237 N N . HIS A 1 165 ? 17.569 -10.708 -5.199 1.00 81.81 165 HIS A N 1
ATOM 1238 C CA . HIS A 1 165 ? 17.390 -10.204 -3.840 1.00 81.81 165 HIS A CA 1
ATOM 1239 C C . HIS A 1 165 ? 16.071 -10.644 -3.206 1.00 81.81 165 HIS A C 1
ATOM 1241 O O . HIS A 1 165 ? 15.972 -10.673 -1.985 1.00 81.81 165 HIS A O 1
ATOM 1247 N N . ALA A 1 166 ? 15.050 -10.998 -3.987 1.00 81.25 166 ALA A N 1
ATOM 1248 C CA . ALA A 1 166 ? 13.770 -11.412 -3.430 1.00 81.25 166 ALA A CA 1
ATOM 1249 C C . ALA A 1 166 ? 13.910 -12.675 -2.563 1.00 81.25 166 ALA A C 1
ATOM 1251 O O . ALA A 1 166 ? 13.236 -12.773 -1.541 1.00 81.25 166 ALA A O 1
ATOM 1252 N N . TYR A 1 167 ? 14.845 -13.577 -2.891 1.00 73.56 167 TYR A N 1
ATOM 1253 C CA . TYR A 1 167 ? 15.135 -14.784 -2.105 1.00 73.56 167 TYR A CA 1
ATOM 1254 C C . TYR A 1 167 ? 15.649 -14.494 -0.685 1.00 73.56 167 TYR A C 1
ATOM 1256 O O . TYR A 1 167 ? 15.525 -15.340 0.194 1.00 73.56 167 TYR A O 1
ATOM 1264 N N . SER A 1 168 ? 16.188 -13.298 -0.401 1.00 74.31 168 SER A N 1
ATOM 1265 C CA . SER A 1 168 ? 16.544 -12.943 0.984 1.00 74.31 168 SER A CA 1
ATOM 1266 C C . SER A 1 168 ? 15.334 -12.561 1.844 1.00 74.31 168 SER A C 1
ATOM 1268 O O . SER A 1 168 ? 15.449 -12.504 3.066 1.00 74.31 168 SER A O 1
ATOM 1270 N N . PHE A 1 169 ? 14.185 -12.277 1.221 1.00 71.69 169 PHE A N 1
ATOM 1271 C CA . PHE A 1 169 ? 12.943 -11.866 1.892 1.00 71.69 169 PHE A CA 1
ATOM 1272 C C . PHE A 1 169 ? 11.882 -12.962 1.862 1.00 71.69 169 PHE A C 1
ATOM 1274 O O . PHE A 1 169 ? 11.181 -13.203 2.845 1.00 71.69 169 PHE A O 1
ATOM 1281 N N . LEU A 1 170 ? 11.763 -13.615 0.715 1.00 74.81 170 LEU A N 1
ATOM 1282 C CA . LEU A 1 170 ? 10.879 -14.734 0.478 1.00 74.81 170 LEU A CA 1
ATOM 1283 C C . LEU A 1 170 ? 11.636 -15.965 0.948 1.00 74.81 170 LEU A C 1
ATOM 1285 O O . LEU A 1 170 ? 12.556 -16.417 0.275 1.00 74.81 170 LEU A O 1
ATOM 1289 N N . LYS A 1 171 ? 11.303 -16.464 2.141 1.00 61.31 171 LYS A N 1
ATOM 1290 C CA . LYS A 1 171 ? 11.871 -17.728 2.616 1.00 61.31 171 LYS A CA 1
ATOM 1291 C C . LYS A 1 171 ? 11.654 -18.781 1.534 1.00 61.31 171 LYS A C 1
ATOM 1293 O O . LYS A 1 171 ? 10.530 -18.889 1.044 1.00 61.31 171 LYS A O 1
ATOM 1298 N N . ASP A 1 172 ? 12.702 -19.536 1.205 1.00 52.59 172 ASP A N 1
ATOM 1299 C CA . ASP A 1 172 ? 12.583 -20.733 0.378 1.00 52.59 172 ASP A CA 1
ATOM 1300 C C . ASP A 1 172 ? 11.452 -21.582 0.961 1.00 52.59 172 ASP A C 1
ATOM 1302 O O . ASP A 1 172 ? 11.538 -22.096 2.081 1.00 52.59 172 ASP A O 1
ATOM 1306 N N . GLY A 1 173 ? 10.337 -21.619 0.238 1.00 47.97 173 GLY A N 1
ATOM 1307 C CA . GLY A 1 173 ? 9.205 -22.454 0.571 1.00 47.97 173 GLY A CA 1
ATOM 1308 C C . GLY A 1 173 ? 9.610 -23.886 0.291 1.00 47.97 173 GLY A C 1
ATOM 1309 O O . GLY A 1 173 ? 9.412 -24.385 -0.811 1.00 47.97 173 GLY A O 1
ATOM 1310 N N . ASP A 1 174 ? 10.190 -24.536 1.294 1.00 46.97 174 ASP A N 1
ATOM 1311 C CA . ASP A 1 174 ? 9.925 -25.950 1.494 1.00 46.97 174 ASP A CA 1
ATOM 1312 C C . ASP A 1 174 ? 8.389 -26.101 1.476 1.00 46.97 174 ASP A C 1
ATOM 1314 O O . ASP A 1 174 ? 7.685 -25.325 2.131 1.00 46.97 174 ASP A O 1
ATOM 1318 N N . TYR A 1 175 ? 7.906 -27.075 0.710 1.00 46.97 175 TYR A N 1
ATOM 1319 C CA . TYR A 1 175 ? 6.511 -27.473 0.473 1.00 46.97 175 TYR A CA 1
ATOM 1320 C C . TYR A 1 175 ? 5.786 -26.912 -0.767 1.00 46.97 175 TYR A C 1
ATOM 1322 O O . TYR A 1 175 ? 5.511 -25.721 -0.920 1.00 46.97 175 TYR A O 1
ATOM 1330 N N . ASP A 1 176 ? 5.443 -27.891 -1.613 1.00 55.78 176 ASP A N 1
ATOM 1331 C CA . ASP A 1 176 ? 4.554 -27.891 -2.771 1.00 55.78 176 ASP A CA 1
ATOM 1332 C C . ASP A 1 176 ? 3.341 -26.937 -2.660 1.00 55.78 176 ASP A C 1
ATOM 1334 O O . ASP A 1 176 ? 2.758 -26.723 -1.597 1.00 55.78 176 ASP A O 1
ATOM 1338 N N . ASP A 1 177 ? 2.950 -26.402 -3.820 1.00 51.41 177 ASP A N 1
ATOM 1339 C CA . ASP A 1 177 ? 1.744 -25.613 -4.129 1.00 51.41 177 ASP A CA 1
ATOM 1340 C C . ASP A 1 177 ? 1.643 -24.144 -3.655 1.00 51.41 177 AS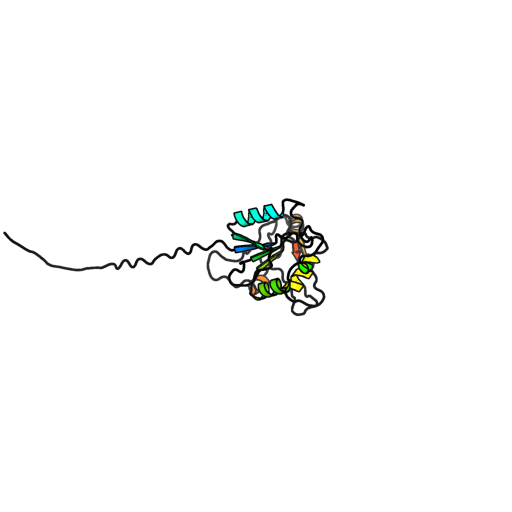P A C 1
ATOM 1342 O O . ASP A 1 177 ? 0.812 -23.418 -4.198 1.00 51.41 177 ASP A O 1
ATOM 1346 N N . ASN A 1 178 ? 2.503 -23.640 -2.756 1.00 53.59 178 ASN A N 1
ATOM 1347 C CA . ASN A 1 178 ? 2.455 -22.235 -2.276 1.00 53.59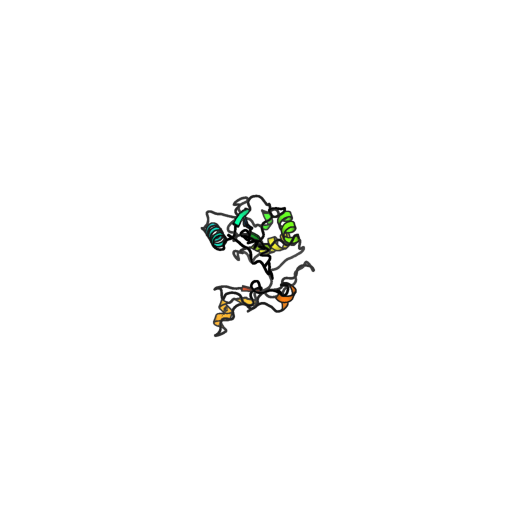 178 ASN A CA 1
ATOM 1348 C C . ASN A 1 178 ? 3.722 -21.400 -2.564 1.00 53.59 178 ASN A C 1
ATOM 1350 O O . ASN A 1 178 ? 3.989 -20.403 -1.888 1.00 53.59 178 ASN A O 1
ATOM 1354 N N . ALA A 1 179 ? 4.517 -21.789 -3.562 1.00 69.19 179 ALA A N 1
ATOM 1355 C CA . ALA A 1 179 ? 5.723 -21.055 -3.932 1.00 69.19 179 ALA A CA 1
ATOM 1356 C C . ALA A 1 179 ? 5.388 -19.648 -4.463 1.00 69.19 179 ALA A C 1
ATOM 1358 O O . ALA A 1 179 ? 4.506 -19.475 -5.308 1.00 69.19 179 ALA A O 1
ATOM 1359 N N . TRP A 1 180 ? 6.122 -18.638 -3.986 1.00 76.38 180 TRP A N 1
ATOM 1360 C CA . TRP A 1 180 ? 6.024 -17.283 -4.525 1.00 76.38 180 TRP A CA 1
ATOM 1361 C C . TRP A 1 180 ? 6.316 -17.297 -6.036 1.00 76.38 180 TRP A C 1
ATOM 1363 O O . TRP A 1 180 ? 7.257 -17.977 -6.461 1.00 76.38 180 TRP A O 1
ATOM 1373 N N . PRO A 1 181 ? 5.535 -16.585 -6.871 1.00 80.94 181 PRO A N 1
ATOM 1374 C CA . PRO A 1 181 ? 5.652 -16.739 -8.311 1.00 80.94 181 PRO A CA 1
ATOM 1375 C C . PRO A 1 181 ? 7.024 -16.289 -8.827 1.00 80.94 181 PRO A C 1
ATOM 1377 O O . PRO A 1 181 ? 7.509 -15.204 -8.523 1.00 80.94 181 PRO A O 1
ATOM 1380 N N . LEU A 1 182 ? 7.644 -17.118 -9.670 1.00 82.31 182 LEU A N 1
ATOM 1381 C CA . LEU A 1 182 ? 8.913 -16.772 -10.326 1.00 82.31 182 LEU A CA 1
ATOM 1382 C C . LEU A 1 182 ? 8.747 -15.659 -11.368 1.00 82.31 182 LEU A C 1
ATOM 1384 O O . LEU A 1 182 ? 9.706 -14.960 -11.695 1.00 82.31 182 LEU A O 1
ATOM 1388 N N . MET A 1 183 ? 7.540 -15.518 -11.916 1.00 83.50 183 MET A N 1
ATOM 1389 C CA . MET A 1 183 ? 7.199 -14.526 -12.927 1.00 83.50 183 MET A CA 1
ATOM 1390 C C . MET A 1 183 ? 5.819 -13.946 -12.643 1.00 83.50 183 MET A C 1
ATOM 1392 O O . MET A 1 183 ? 4.903 -14.679 -12.270 1.00 83.50 183 MET A O 1
ATOM 1396 N N . LEU A 1 184 ? 5.665 -12.644 -12.868 1.00 82.06 184 LEU A N 1
ATOM 1397 C CA . LEU A 1 184 ? 4.355 -11.995 -12.875 1.00 82.06 184 LEU A CA 1
ATOM 1398 C C . LEU A 1 184 ? 3.679 -12.139 -14.239 1.00 82.06 184 LEU A C 1
ATOM 1400 O O . LEU A 1 184 ? 4.327 -12.401 -15.251 1.00 82.06 184 LEU A O 1
ATOM 1404 N N . GLU A 1 185 ? 2.365 -11.935 -14.281 1.00 78.75 185 GLU A N 1
ATOM 1405 C CA . GLU A 1 185 ? 1.647 -11.815 -15.548 1.00 78.75 185 GLU A CA 1
ATOM 1406 C C . GLU A 1 185 ? 2.156 -10.620 -16.376 1.00 78.75 185 GLU A C 1
ATOM 1408 O O . GLU A 1 185 ? 2.565 -9.588 -15.838 1.00 78.75 185 GLU A O 1
ATOM 1413 N N . ASP A 1 186 ? 2.124 -10.746 -17.707 1.00 69.88 186 ASP A N 1
ATOM 1414 C CA . ASP A 1 186 ? 2.459 -9.645 -18.618 1.00 69.88 186 ASP A CA 1
ATOM 1415 C C . ASP A 1 186 ? 1.297 -8.640 -18.670 1.00 69.88 186 ASP A C 1
ATOM 1417 O O . ASP A 1 186 ? 0.469 -8.644 -19.585 1.00 69.88 186 ASP A O 1
ATOM 1421 N N . ALA A 1 187 ? 1.214 -7.788 -17.648 1.00 69.75 187 ALA A N 1
ATOM 1422 C CA . ALA A 1 187 ? 0.224 -6.726 -17.572 1.00 69.75 187 ALA A CA 1
ATOM 1423 C C . ALA A 1 187 ? 0.586 -5.526 -18.466 1.00 69.75 187 ALA A C 1
ATOM 1425 O O . ALA A 1 187 ? 1.752 -5.226 -18.755 1.00 69.75 187 ALA A O 1
ATOM 1426 N N . HIS A 1 188 ? -0.456 -4.811 -18.903 1.00 62.84 188 HIS A N 1
ATOM 1427 C CA . HIS A 1 188 ? -0.348 -3.803 -19.959 1.00 62.84 188 HIS A CA 1
ATOM 1428 C C . HIS A 1 188 ? 0.595 -2.643 -19.606 1.00 62.84 188 HIS A C 1
ATOM 1430 O O . HIS A 1 188 ? 1.276 -2.129 -20.493 1.00 62.84 188 HIS A O 1
ATOM 1436 N N . VAL A 1 189 ? 0.672 -2.275 -18.323 1.00 68.00 189 VAL A N 1
ATOM 1437 C CA . VAL A 1 189 ? 1.596 -1.261 -17.809 1.00 68.00 189 VAL A CA 1
ATOM 1438 C C . VAL A 1 189 ? 2.168 -1.737 -16.478 1.00 68.00 189 VAL A C 1
ATOM 1440 O O . VAL A 1 189 ? 1.581 -1.529 -15.422 1.00 68.00 189 VAL A O 1
ATOM 1443 N N . LEU A 1 190 ? 3.339 -2.364 -16.525 1.00 74.50 190 LEU A N 1
ATOM 1444 C CA . LEU A 1 190 ? 4.160 -2.611 -15.341 1.00 74.50 190 LEU A CA 1
ATOM 1445 C C . LEU A 1 190 ? 5.278 -1.586 -15.324 1.00 74.50 190 LEU A C 1
ATOM 1447 O O . LEU A 1 190 ? 5.877 -1.315 -16.363 1.00 74.50 190 LEU A O 1
ATOM 1451 N N . THR A 1 191 ? 5.546 -1.009 -14.158 1.00 75.50 191 THR A N 1
ATOM 1452 C CA . THR A 1 191 ? 6.684 -0.115 -13.937 1.00 75.50 191 THR A CA 1
ATOM 1453 C C . THR A 1 191 ? 7.653 -0.804 -12.995 1.00 75.50 191 THR A C 1
ATOM 1455 O O . THR A 1 191 ? 7.255 -1.214 -11.909 1.00 75.50 191 THR A O 1
ATOM 1458 N N . THR A 1 192 ? 8.918 -0.901 -13.391 1.00 77.44 192 THR A N 1
ATOM 1459 C CA . THR A 1 192 ? 9.991 -1.367 -12.508 1.00 77.44 192 THR A CA 1
ATOM 1460 C C . THR A 1 192 ? 10.772 -0.183 -11.966 1.00 77.44 192 THR A C 1
ATOM 1462 O O . THR A 1 192 ? 10.988 0.808 -12.670 1.00 77.44 192 THR A O 1
ATOM 1465 N N . LEU A 1 193 ? 11.198 -0.290 -10.711 1.00 82.38 193 LEU A N 1
ATOM 1466 C CA . LEU A 1 193 ? 12.022 0.707 -10.033 1.00 82.38 193 LEU A CA 1
ATOM 1467 C C . LEU A 1 193 ? 13.428 0.142 -9.790 1.00 82.38 193 LEU A C 1
ATOM 1469 O O . LEU A 1 193 ? 13.597 -1.077 -9.727 1.00 82.38 193 LEU A O 1
ATOM 1473 N N . ASN A 1 194 ? 14.437 1.009 -9.678 1.00 82.19 194 ASN A N 1
ATOM 1474 C CA . ASN A 1 194 ? 15.756 0.602 -9.190 1.00 82.19 194 ASN A CA 1
ATOM 1475 C C . ASN A 1 194 ? 15.741 0.391 -7.669 1.00 82.19 194 ASN A C 1
ATOM 1477 O O . ASN A 1 194 ? 14.753 0.666 -6.991 1.00 82.19 194 ASN A O 1
ATOM 1481 N N . TRP A 1 195 ? 16.847 -0.125 -7.142 1.00 85.31 195 TRP A N 1
ATOM 1482 C CA . TRP A 1 195 ? 17.141 -0.002 -5.720 1.00 85.31 195 TRP A CA 1
ATOM 1483 C C . TRP A 1 195 ? 17.568 1.437 -5.419 1.00 85.31 195 TRP A C 1
ATOM 1485 O O . TRP A 1 195 ? 18.278 2.062 -6.211 1.00 85.31 195 TRP A O 1
ATOM 1495 N N . CYS A 1 196 ? 17.143 1.956 -4.272 1.00 83.75 196 CYS A N 1
ATOM 1496 C CA . CYS A 1 196 ? 17.616 3.229 -3.765 1.00 83.75 196 CYS A CA 1
ATOM 1497 C C . CYS A 1 196 ? 17.676 3.248 -2.235 1.00 83.75 196 CYS A C 1
ATOM 1499 O O . CYS A 1 196 ? 16.941 2.537 -1.544 1.00 83.75 196 CYS A O 1
ATOM 1501 N N . GLU A 1 197 ? 18.571 4.089 -1.725 1.00 84.31 197 GLU A N 1
ATOM 1502 C CA . GLU A 1 197 ? 18.655 4.448 -0.312 1.00 84.31 197 GLU A CA 1
ATOM 1503 C C . GLU A 1 197 ? 17.892 5.752 -0.056 1.00 84.31 197 GLU A C 1
ATOM 1505 O O . GLU A 1 197 ? 17.743 6.610 -0.943 1.00 84.31 197 GLU A O 1
ATOM 1510 N N . HIS A 1 198 ? 17.411 5.895 1.174 1.00 84.19 198 HIS A N 1
ATOM 1511 C CA . HIS A 1 198 ? 16.687 7.067 1.650 1.00 84.19 198 HIS A CA 1
ATOM 1512 C C . HIS A 1 198 ? 17.479 7.758 2.768 1.00 84.19 198 HIS A C 1
ATOM 1514 O O . HIS A 1 198 ? 18.528 7.275 3.183 1.00 84.19 198 HIS A O 1
ATOM 1520 N N . GLU A 1 199 ? 17.006 8.915 3.238 1.00 86.94 199 GLU A N 1
ATOM 1521 C CA . GLU A 1 199 ? 17.695 9.641 4.314 1.00 86.94 199 GLU A CA 1
ATOM 1522 C C . GLU A 1 199 ? 17.700 8.864 5.643 1.00 86.94 199 GLU A C 1
ATOM 1524 O O . GLU A 1 199 ? 18.686 8.924 6.376 1.00 86.94 199 GLU A O 1
ATOM 1529 N N . ASP A 1 200 ? 16.643 8.095 5.939 1.00 83.31 200 ASP A N 1
ATOM 1530 C CA . ASP A 1 200 ? 16.681 7.133 7.045 1.00 83.31 200 ASP A CA 1
ATOM 1531 C C . ASP A 1 200 ? 17.615 5.969 6.671 1.00 83.31 200 ASP A C 1
ATOM 1533 O O . ASP A 1 200 ? 17.306 5.229 5.732 1.00 83.31 200 ASP A O 1
ATOM 1537 N N . PRO A 1 201 ? 18.701 5.718 7.423 1.00 79.69 201 PRO A N 1
ATOM 1538 C CA . PRO A 1 201 ? 19.606 4.603 7.144 1.00 79.69 201 PRO A CA 1
ATOM 1539 C C . PRO A 1 201 ? 18.943 3.228 7.325 1.00 79.69 201 PRO A C 1
ATOM 1541 O O . PRO A 1 201 ? 19.501 2.215 6.913 1.00 79.69 201 PRO A O 1
ATOM 1544 N N . ARG A 1 202 ? 17.761 3.167 7.953 1.00 79.75 202 ARG A N 1
ATOM 1545 C CA . ARG A 1 202 ? 16.967 1.939 8.110 1.00 79.75 202 ARG A CA 1
ATOM 1546 C C . ARG A 1 202 ? 15.981 1.722 6.961 1.00 79.75 202 ARG A C 1
ATOM 1548 O O . ARG A 1 202 ? 15.319 0.686 6.931 1.00 79.75 202 ARG A O 1
ATOM 1555 N N . ALA A 1 203 ? 15.846 2.684 6.050 1.00 82.06 203 ALA A N 1
ATOM 1556 C CA . ALA A 1 203 ? 14.940 2.600 4.919 1.00 82.06 203 ALA A CA 1
ATOM 1557 C C . ALA A 1 203 ? 15.732 2.260 3.652 1.00 82.06 203 ALA A C 1
ATOM 1559 O O . ALA A 1 203 ? 16.490 3.074 3.123 1.00 82.06 203 ALA A O 1
ATOM 1560 N N . VAL A 1 204 ? 15.500 1.056 3.134 1.00 82.75 204 VAL A N 1
ATOM 1561 C CA . VAL A 1 204 ? 16.033 0.597 1.849 1.00 82.75 204 VAL A CA 1
ATOM 1562 C C . VAL A 1 204 ? 14.884 0.016 1.039 1.00 82.75 204 VAL A C 1
ATOM 1564 O O . VAL A 1 204 ? 14.109 -0.789 1.553 1.00 82.75 204 VAL A O 1
ATOM 1567 N N . ALA A 1 205 ? 14.779 0.404 -0.230 1.00 83.56 205 ALA A N 1
ATOM 1568 C CA . ALA A 1 205 ? 13.771 -0.123 -1.140 1.00 83.56 205 ALA A CA 1
ATOM 1569 C C . ALA A 1 205 ? 14.420 -1.040 -2.181 1.00 83.56 205 ALA A C 1
ATOM 1571 O O . ALA A 1 205 ? 15.229 -0.592 -2.992 1.00 83.56 205 ALA A O 1
ATOM 1572 N N . ILE A 1 206 ? 14.055 -2.325 -2.165 1.00 84.06 206 ILE A N 1
ATOM 1573 C CA . ILE A 1 206 ? 14.579 -3.342 -3.085 1.00 84.06 206 ILE A CA 1
ATOM 1574 C C . ILE A 1 206 ? 13.421 -3.904 -3.920 1.00 84.06 206 ILE A C 1
ATOM 1576 O O . ILE A 1 206 ? 12.433 -4.369 -3.347 1.00 84.06 206 ILE A O 1
ATOM 1580 N N . PRO A 1 207 ? 13.503 -3.883 -5.263 1.00 83.75 207 PRO A N 1
ATOM 1581 C CA . PRO A 1 207 ? 12.453 -4.437 -6.106 1.00 83.75 207 PRO A CA 1
ATOM 1582 C C . PRO A 1 207 ? 12.419 -5.969 -6.012 1.00 83.75 207 PRO A C 1
ATOM 1584 O O . PRO A 1 207 ? 13.431 -6.640 -6.222 1.00 83.75 207 PRO A O 1
ATOM 1587 N N . LEU A 1 208 ? 11.232 -6.531 -5.763 1.00 85.31 208 LEU A N 1
ATOM 1588 C CA . LEU A 1 208 ? 11.025 -7.985 -5.791 1.00 85.31 208 LEU A CA 1
ATOM 1589 C C . LEU A 1 208 ? 11.017 -8.549 -7.217 1.00 85.31 208 LEU A C 1
ATOM 1591 O O . LEU A 1 208 ? 11.393 -9.697 -7.400 1.00 85.31 208 LEU A O 1
ATOM 1595 N N . TYR A 1 209 ? 10.625 -7.758 -8.222 1.00 84.19 209 TYR A N 1
ATOM 1596 C CA . TYR A 1 209 ? 10.585 -8.176 -9.627 1.00 84.19 209 TYR A CA 1
ATOM 1597 C C . TYR A 1 209 ? 11.269 -7.160 -10.543 1.00 84.19 209 TYR A C 1
ATOM 1599 O O . TYR A 1 209 ? 11.148 -5.949 -10.336 1.00 84.19 209 TYR A O 1
ATOM 1607 N N . THR A 1 210 ? 11.947 -7.648 -11.581 1.00 83.00 210 THR A N 1
ATOM 1608 C CA . THR A 1 210 ? 12.664 -6.841 -12.583 1.00 83.00 210 THR A CA 1
ATOM 1609 C C . THR A 1 210 ? 12.351 -7.308 -14.014 1.00 83.00 210 THR A C 1
ATOM 1611 O O . THR A 1 210 ? 11.854 -8.416 -14.215 1.00 83.00 210 THR A O 1
ATOM 1614 N N . LEU A 1 211 ? 12.576 -6.434 -15.009 1.00 78.62 211 LEU A N 1
ATOM 1615 C CA . LEU A 1 211 ? 12.354 -6.687 -16.448 1.00 78.62 211 LEU A CA 1
ATOM 1616 C C . LEU A 1 211 ? 13.646 -7.092 -17.176 1.00 78.62 211 LEU A C 1
ATOM 1618 O O . LEU A 1 211 ? 14.705 -6.523 -16.829 1.00 78.62 211 LEU A O 1
#

Foldseek 3Di:
DDDDDDDDDDDDPPPPPPPPPPPPPPQAFEEEEEDDCPPFQDDVPPDCQSVVVVVVCVVVVHHYDYPPDLPCDDPPHGQAYEYEETPTDDAPLVVHPLVSLLVNVVVVYHYHYHYPCPDQCVSVQSSVCSSVVHDDDDHFAAWPDKLVRCVVVDVDRDFWAFDPCLCVVQPPDPDPDDDDDRGDDSDPTDTDGPWDDGPGNPDTDHDRTDD

Sequence (211 aa):
MGGLRVLGLLAFAVCLCQVPVLTTTASAPKVALYSSEARNVLDLQWDNGHQNLDRQLRQLGLTLAAATDDRLTGLDAPSAYIIPAQNGRSFYSTTQNMLEVSSYVSAGGLVIILDATSGDGQATREFVASALGYTGNWKLCERTGTSERARRLSRRSRAPMLSEHAYSFLKDGDYDDNAWPLMLEDAHVLTTLNWCEHEDPRAVAIPLYTL

Radius of gyration: 26.12 Å; chains: 1; bounding box: 49×101×49 Å

Organism: NCBI:txid47775

pLDDT: mean 75.57, std 18.09, range [24.78, 93.88]

Secondary structure (DSSP, 8-state):
-----------------------------EEEEE---GGGS--TTS-SHHHHHHHHHHHTT-EEEEE-S---SSTT--SEEEEPPP-SSS-HHHHS-HHHHHHHHHTT-EEEE-----STTHHHHHHHHHHHT--S---PPPEEEEHHHHHHH-SS--PPEEPGGGGGTS----STT-PPPSB----SS-EEE--EE-SSTT-EE--SEE-